Protein AF-0000000084428184 (afdb_homodimer)

Solvent-accessible surface area (backbone atoms only — not comparable to full-atom values): 12190 Å² total; per-residue (Å²): 120,88,78,63,57,51,42,75,45,32,43,35,36,36,34,76,42,77,45,88,61,100,52,95,70,56,62,68,63,53,51,53,41,50,56,52,49,71,65,66,75,53,54,71,48,78,54,101,76,33,38,36,40,37,41,34,40,65,58,52,53,44,52,56,29,26,44,52,36,57,43,40,75,71,65,46,44,33,39,38,34,40,33,41,35,34,39,50,73,87,55,90,75,53,77,63,53,60,54,50,56,52,33,51,77,68,63,62,113,119,91,77,60,57,52,40,74,45,31,44,36,37,36,34,76,43,76,46,88,60,97,53,94,71,57,63,68,62,52,50,52,40,51,57,51,49,71,63,65,75,53,53,70,49,79,52,100,78,32,38,36,40,40,39,35,39,66,59,50,54,46,52,54,29,25,43,52,35,58,43,39,76,71,65,45,45,33,39,40,32,43,34,42,35,36,40,52,72,88,55,91,76,53,77,64,53,58,55,49,55,52,32,51,75,68,64,64,112

Nearest PDB structures (foldseek):
  1lxj-assembly1_A  TM=9.748E-01  e=1.669E-12  Saccharomyces cerevisiae
  1lxn-assembly1_A  TM=9.350E-01  e=8.915E-09  Methanothermobacter thermautotrophicus
  1yqh-assembly1_A  TM=8.914E-01  e=6.954E-07  Bacillus cereus ATCC 14579
  1vk8-assembly1_D  TM=8.751E-01  e=1.968E-06  Thermotoga maritima
  1s99-assembly1_A  TM=8.426E-01  e=4.692E-02  Bacillus subtilis

pLDDT: mean 95.17, std 7.47, range [42.41, 98.81]

Secondary structure (DSSP, 8-state):
-TTPPPPS-EEEEEEEEEES-SSS--HHHHHHHHHHHHHH--EEEEETTEEEEEE-HHHHHHHHHHHHHHHHHTT--EEEEEEEEEEESS----HHHHHHHHHHHHT--/-TTPPPPS-EEEEEEEEEES-SSS--HHHHHHHHHHHHHH--EEEEETTEEEEEE-HHHHHHHHHHHHHHHHHTT--EEEEEEEEEEESS----HHHHHHHHHHHHT--

InterPro domains:
  IPR002767 Thiamine-binding protein [PF01910] (12-102)
  IPR002767 Thiamine-binding protein [TIGR00106] (10-105)
  IPR029756 MTH1187/YkoF-like [G3DSA:3.30.70.930] (6-107)
  IPR029756 MTH1187/YkoF-like [SSF89957] (8-107)
  IPR051614 UPF0045 domain-containing protein [PTHR33777] (6-108)

Structure (mmCIF, N/CA/C/O backbone):
data_AF-0000000084428184-model_v1
#
loop_
_entity.id
_entity.type
_entity.pdbx_description
1 polymer 'Thiamine-binding protein domain-containing protein'
#
loop_
_atom_site.group_PDB
_atom_site.id
_atom_site.type_symbol
_atom_site.label_atom_id
_atom_site.label_alt_id
_atom_site.label_comp_id
_atom_site.label_asym_id
_atom_site.label_entity_id
_atom_site.label_seq_id
_atom_site.pdbx_PDB_ins_code
_atom_site.Cartn_x
_atom_site.Cartn_y
_atom_site.Cartn_z
_atom_site.occupancy
_atom_site.B_iso_or_equiv
_atom_site.auth_seq_id
_atom_site.auth_comp_id
_atom_site.auth_asym_id
_atom_site.auth_atom_id
_atom_site.pdbx_PDB_model_num
ATOM 1 N N . MET A 1 1 ? 17.922 1.906 13.023 1 42.41 1 MET A N 1
ATOM 2 C CA . MET A 1 1 ? 16.75 2.127 12.188 1 42.41 1 MET A CA 1
ATOM 3 C C . MET A 1 1 ? 15.469 1.865 12.969 1 42.41 1 MET A C 1
ATOM 5 O O . MET A 1 1 ? 14.383 2.25 12.531 1 42.41 1 MET A O 1
ATOM 9 N N . SER A 1 2 ? 15.586 1.024 14.055 1 58.41 2 SER A N 1
ATOM 10 C CA . SER A 1 2 ? 14.641 0.268 14.875 1 58.41 2 SER A CA 1
ATOM 11 C C . SER A 1 2 ? 13.75 1.197 15.695 1 58.41 2 SER A C 1
ATOM 13 O O . SER A 1 2 ? 12.664 0.803 16.125 1 58.41 2 SER A O 1
ATOM 15 N N . SER A 1 3 ? 14.047 2.582 15.562 1 83.75 3 SER A N 1
ATOM 16 C CA . SER A 1 3 ? 13.32 3.283 16.609 1 83.75 3 SER A CA 1
ATOM 17 C C . SER A 1 3 ? 12.195 4.137 16.031 1 83.75 3 SER A C 1
ATOM 19 O O . SER A 1 3 ? 11.469 4.805 16.781 1 83.75 3 SER A O 1
ATOM 21 N N . ILE A 1 4 ? 12.047 4.117 14.719 1 94.31 4 ILE A N 1
ATOM 22 C CA . ILE A 1 4 ? 11 4.984 14.18 1 94.31 4 ILE A CA 1
ATOM 23 C C . ILE A 1 4 ? 9.688 4.215 14.094 1 94.31 4 ILE A C 1
ATOM 25 O O . ILE A 1 4 ? 9.602 3.201 13.391 1 94.31 4 ILE A O 1
ATOM 29 N N . PRO A 1 5 ? 8.703 4.719 14.781 1 97.5 5 PRO A N 1
ATOM 30 C CA . PRO A 1 5 ? 7.422 4.02 14.695 1 97.5 5 PRO A CA 1
ATOM 31 C C . PRO A 1 5 ? 6.703 4.273 13.367 1 97.5 5 PRO A C 1
ATOM 33 O O . PRO A 1 5 ? 7.105 5.148 12.602 1 97.5 5 PRO A O 1
ATOM 36 N N . THR A 1 6 ? 5.684 3.561 13.047 1 98.38 6 THR A N 1
ATOM 37 C CA . THR A 1 6 ? 4.762 3.844 11.953 1 98.38 6 THR A CA 1
ATOM 38 C C . THR A 1 6 ? 3.592 4.699 12.438 1 98.38 6 THR A C 1
ATOM 40 O O . THR A 1 6 ? 3.43 4.91 13.641 1 98.38 6 THR A O 1
ATOM 43 N N . PRO A 1 7 ? 2.836 5.227 11.539 1 98.19 7 PRO A N 1
ATOM 44 C CA . PRO A 1 7 ? 1.725 6.07 11.984 1 98.19 7 PRO A CA 1
ATOM 45 C C . PRO A 1 7 ? 0.733 5.316 12.867 1 98.19 7 PRO A C 1
ATOM 47 O O . PRO A 1 7 ? 0.42 4.156 12.602 1 98.19 7 PRO A O 1
ATOM 50 N N . ALA A 1 8 ? 0.266 5.988 13.875 1 97.44 8 ALA A N 1
ATOM 51 C CA . ALA A 1 8 ? -0.686 5.391 14.805 1 97.44 8 ALA A CA 1
ATOM 52 C C . ALA A 1 8 ? -2.043 5.18 14.141 1 97.44 8 ALA A C 1
ATOM 54 O O . ALA A 1 8 ? -2.844 4.363 14.602 1 97.44 8 ALA A O 1
ATOM 55 N N . HIS A 1 9 ? -2.309 5.98 13.172 1 98.19 9 HIS A N 1
ATOM 56 C CA . HIS A 1 9 ? -3.568 5.887 12.445 1 98.19 9 HIS A CA 1
ATOM 57 C C . HIS A 1 9 ? -3.371 6.191 10.961 1 98.19 9 HIS A C 1
ATOM 59 O O . HIS A 1 9 ? -2.627 7.105 10.609 1 98.19 9 HIS A O 1
ATOM 65 N N . CYS A 1 10 ? -4.047 5.48 10.117 1 98.56 10 CYS A N 1
ATOM 66 C CA . CYS A 1 10 ? -4.102 5.734 8.688 1 98.56 10 CYS A CA 1
ATOM 67 C C . CYS A 1 10 ? -5.41 5.234 8.086 1 98.56 10 CYS A C 1
ATOM 69 O O . CYS A 1 10 ? -6.141 4.477 8.727 1 98.56 10 CYS A O 1
ATOM 71 N N . VAL A 1 11 ? -5.715 5.723 6.941 1 98.62 11 VAL A N 1
ATOM 72 C CA . VAL A 1 11 ? -6.801 5.238 6.098 1 98.62 11 VAL A CA 1
ATOM 73 C C . VAL A 1 11 ? -6.238 4.707 4.781 1 98.62 11 VAL A C 1
ATOM 75 O O . VAL A 1 11 ? -5.512 5.414 4.082 1 98.62 11 VAL A O 1
ATOM 78 N N . ALA A 1 12 ? -6.566 3.473 4.48 1 98.81 12 ALA A N 1
ATOM 79 C CA . ALA A 1 12 ? -6.062 2.84 3.266 1 98.81 12 ALA A CA 1
ATOM 80 C C . ALA A 1 12 ? -7.203 2.254 2.439 1 98.81 12 ALA A C 1
ATOM 82 O O . ALA A 1 12 ? -8.109 1.622 2.982 1 98.81 12 ALA A O 1
ATOM 83 N N . ASP A 1 13 ? -7.195 2.51 1.178 1 98.81 13 ASP A N 1
ATOM 84 C CA . ASP A 1 13 ? -8.039 1.841 0.189 1 98.81 13 ASP A CA 1
ATOM 85 C C . ASP A 1 13 ? -7.219 0.865 -0.655 1 98.81 13 ASP A C 1
ATOM 87 O O . ASP A 1 13 ? -6.148 1.216 -1.158 1 98.81 13 ASP A O 1
ATOM 91 N N . PHE A 1 14 ? -7.738 -0.35 -0.749 1 98.81 14 PHE A N 1
ATOM 92 C CA . PHE A 1 14 ? -6.938 -1.293 -1.521 1 98.81 14 PHE A CA 1
ATOM 93 C C . PHE A 1 14 ? -7.809 -2.062 -2.506 1 98.81 14 PHE A C 1
ATOM 95 O O . PHE A 1 14 ? -8.977 -2.344 -2.225 1 98.81 14 PHE A O 1
ATOM 102 N N . CYS A 1 15 ? -7.219 -2.275 -3.652 1 98.62 15 CYS A N 1
ATOM 103 C CA . CYS A 1 15 ? -7.758 -3.125 -4.707 1 98.62 15 CYS A CA 1
ATOM 104 C C . CYS A 1 15 ? -6.848 -4.324 -4.961 1 98.62 15 CYS A C 1
ATOM 106 O O . CYS A 1 15 ? -5.73 -4.168 -5.457 1 98.62 15 CYS A O 1
ATOM 108 N N . LEU A 1 16 ? -7.336 -5.516 -4.543 1 98.19 16 LEU A N 1
ATOM 109 C CA . LEU A 1 16 ? -6.582 -6.758 -4.66 1 98.19 16 LEU A CA 1
ATOM 110 C C . LEU A 1 16 ? -7.043 -7.562 -5.867 1 98.19 16 LEU A C 1
ATOM 112 O O . LEU A 1 16 ? -8.242 -7.781 -6.051 1 98.19 16 LEU A O 1
ATOM 116 N N . VAL A 1 17 ? -6.078 -8.008 -6.668 1 97 17 VAL A N 1
ATOM 117 C CA . VAL A 1 17 ? -6.379 -8.734 -7.898 1 97 17 VAL A CA 1
ATOM 118 C C . VAL A 1 17 ? -5.562 -10.023 -7.953 1 97 17 VAL A C 1
ATOM 120 O O . VAL A 1 17 ? -4.332 -9.977 -8.047 1 97 17 VAL A O 1
ATOM 123 N N . PRO A 1 18 ? -6.301 -11.133 -7.891 1 97.19 18 PRO A N 1
ATOM 124 C CA . PRO A 1 18 ? -5.605 -12.391 -8.18 1 97.19 18 PRO A CA 1
ATOM 125 C C . PRO A 1 18 ? -5.262 -12.547 -9.656 1 97.19 18 PRO A C 1
ATOM 127 O O . PRO A 1 18 ? -6.059 -12.18 -10.523 1 97.19 18 PRO A O 1
ATOM 130 N N . ILE A 1 19 ? -4.141 -13 -9.914 1 95.06 19 ILE A N 1
ATOM 131 C CA . ILE A 1 19 ? -3.678 -13.148 -11.289 1 95.06 19 ILE A CA 1
ATOM 132 C C . ILE A 1 19 ? -3.539 -14.633 -11.633 1 95.06 19 ILE A C 1
ATOM 134 O O . ILE A 1 19 ? -3.016 -15.414 -10.836 1 95.06 19 ILE A O 1
ATOM 138 N N . GLY A 1 20 ? -3.949 -14.922 -12.828 1 90.75 20 GLY A N 1
ATOM 139 C CA . GLY A 1 20 ? -3.793 -16.281 -13.32 1 90.75 20 GLY A CA 1
ATOM 140 C C . GLY A 1 20 ? -4.891 -17.219 -12.844 1 90.75 20 GLY A C 1
ATOM 141 O O . GLY A 1 20 ? -4.645 -18.406 -12.617 1 90.75 20 GLY A O 1
ATOM 142 N N . THR A 1 21 ? -5.992 -16.594 -12.555 1 89.38 21 THR A N 1
ATOM 143 C CA . THR A 1 21 ? -7.137 -17.422 -12.195 1 89.38 21 THR A CA 1
ATOM 144 C C . THR A 1 21 ? -7.844 -17.938 -13.445 1 89.38 21 THR A C 1
ATOM 146 O O . THR A 1 21 ? -7.691 -17.375 -14.531 1 89.38 21 THR A O 1
ATOM 149 N N . SER A 1 22 ? -8.547 -19.031 -13.484 1 89.94 22 SER A N 1
ATOM 150 C CA . SER A 1 22 ? -9.18 -19.672 -14.633 1 8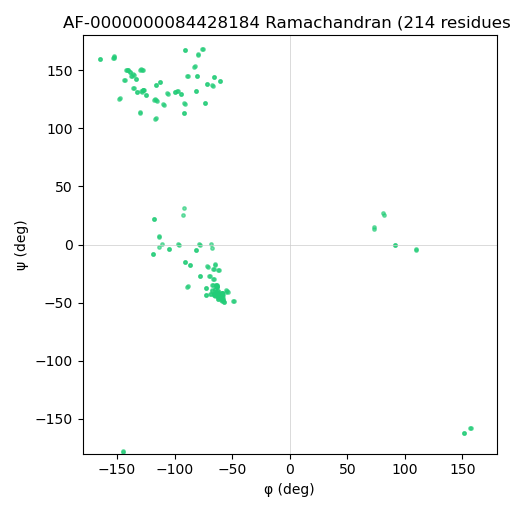9.94 22 SER A CA 1
ATOM 151 C C . SER A 1 22 ? -10.492 -18.984 -15 1 89.94 22 SER A C 1
ATOM 153 O O . SER A 1 22 ? -11.18 -19.406 -15.93 1 89.94 22 SER A O 1
ATOM 155 N N . SER A 1 23 ? -10.867 -18 -14.328 1 91 23 SER A N 1
ATOM 156 C CA . SER A 1 23 ? -12.102 -17.25 -14.555 1 91 23 SER A CA 1
ATOM 157 C C . SER A 1 23 ? -11.875 -15.742 -14.398 1 91 23 SER A C 1
ATOM 159 O O . SER A 1 23 ? -11.062 -15.32 -13.57 1 91 23 SER A O 1
ATOM 161 N N . PRO A 1 24 ? -12.695 -14.938 -15.211 1 91.25 24 PRO A N 1
ATOM 162 C CA . PRO A 1 24 ? -12.594 -13.484 -15.016 1 91.25 24 PRO A CA 1
ATOM 163 C C . PRO A 1 24 ? -13.211 -13.023 -13.695 1 91.25 24 PRO A C 1
ATOM 165 O O . PRO A 1 24 ? -12.938 -11.914 -13.242 1 91.25 24 PRO A O 1
ATOM 168 N N . SER A 1 25 ? -14 -13.805 -13.164 1 93.31 25 SER A N 1
ATOM 169 C CA . SER A 1 25 ? -14.648 -13.438 -11.906 1 93.31 25 SER A CA 1
ATOM 170 C C . SER A 1 25 ? -13.727 -13.688 -10.719 1 93.31 25 SER A C 1
ATOM 172 O O . SER A 1 25 ? -13.055 -14.719 -10.656 1 93.31 25 SER A O 1
ATOM 174 N N . VAL A 1 26 ? -13.664 -12.602 -9.836 1 93.75 26 VAL A N 1
ATOM 175 C CA . VAL A 1 26 ? -12.867 -12.742 -8.617 1 93.75 26 VAL A CA 1
ATOM 176 C C . VAL A 1 26 ? -13.773 -12.609 -7.395 1 93.75 26 VAL A C 1
ATOM 178 O O . VAL A 1 26 ? -13.305 -12.266 -6.305 1 93.75 26 VAL A O 1
ATOM 181 N N . ALA A 1 27 ? -14.984 -12.82 -7.543 1 94.44 27 ALA A N 1
ATOM 182 C CA . ALA A 1 27 ? -15.977 -12.57 -6.492 1 94.44 27 ALA A CA 1
ATOM 183 C C . ALA A 1 27 ? -15.734 -13.484 -5.293 1 94.44 27 ALA A C 1
ATOM 185 O O . ALA A 1 27 ? -15.859 -13.055 -4.145 1 94.44 27 ALA A O 1
ATOM 186 N N . ASN A 1 28 ? -15.422 -14.672 -5.527 1 95.62 28 ASN A N 1
ATOM 187 C CA . ASN A 1 28 ? -15.164 -15.609 -4.438 1 95.62 28 ASN A CA 1
ATOM 188 C C . ASN A 1 28 ? -13.938 -15.203 -3.623 1 95.62 28 ASN A C 1
ATOM 190 O O . ASN A 1 28 ? -13.953 -15.281 -2.393 1 95.62 28 ASN A O 1
ATOM 194 N N . GLU A 1 29 ? -12.898 -14.836 -4.293 1 96.12 29 GLU A N 1
ATOM 195 C CA . GLU A 1 29 ? -11.688 -14.367 -3.621 1 96.12 29 GLU A CA 1
ATOM 196 C C . GLU A 1 29 ? -11.969 -13.117 -2.791 1 96.12 29 GLU A C 1
ATOM 198 O O . GLU A 1 29 ? -11.523 -13.016 -1.646 1 96.12 29 GLU A O 1
ATOM 203 N N . VAL A 1 30 ? -12.703 -12.195 -3.385 1 96.44 30 VAL A N 1
ATOM 204 C CA . VAL A 1 30 ? -13.062 -10.969 -2.678 1 96.44 30 VAL A CA 1
ATOM 205 C C . VAL A 1 30 ? -13.906 -11.312 -1.451 1 96.44 30 VAL A C 1
ATOM 207 O O . VAL A 1 30 ? -13.719 -10.727 -0.38 1 96.44 30 VAL A O 1
ATOM 210 N N . ALA A 1 31 ? -14.789 -12.242 -1.553 1 97 31 ALA A N 1
ATOM 211 C CA . ALA A 1 31 ? -15.617 -12.672 -0.426 1 97 31 ALA A CA 1
ATOM 212 C C . ALA A 1 31 ? -14.75 -13.242 0.698 1 97 31 ALA A C 1
ATOM 214 O O . ALA A 1 31 ? -14.992 -12.969 1.875 1 97 31 ALA A O 1
ATOM 215 N N . ASP A 1 32 ? -13.828 -14 0.37 1 95.94 32 ASP A N 1
ATOM 216 C CA . ASP A 1 32 ? -12.906 -14.555 1.354 1 95.94 32 ASP A CA 1
ATOM 217 C C . ASP A 1 32 ? -12.18 -13.438 2.113 1 95.94 32 ASP A C 1
ATOM 219 O O . ASP A 1 32 ? -12.047 -13.5 3.338 1 95.94 32 ASP A O 1
ATOM 223 N N . ILE A 1 33 ? -11.789 -12.477 1.412 1 96.75 33 ILE A N 1
ATOM 224 C CA . ILE A 1 33 ? -11.07 -11.359 2.008 1 96.75 33 ILE A CA 1
ATOM 225 C C . ILE A 1 33 ? -12 -10.578 2.932 1 96.75 33 ILE A C 1
ATOM 227 O O . ILE A 1 33 ? -11.594 -10.141 4.008 1 96.75 33 ILE A O 1
ATOM 231 N N . GLN A 1 34 ? -13.227 -10.422 2.498 1 97.19 34 GLN A N 1
ATOM 232 C CA . GLN A 1 34 ? -14.195 -9.719 3.332 1 97.19 34 GLN A CA 1
ATOM 233 C C . GLN A 1 34 ? -14.438 -10.461 4.641 1 97.19 34 GLN A C 1
ATOM 235 O O . GLN A 1 34 ? -14.586 -9.844 5.695 1 97.19 34 GLN A O 1
ATOM 240 N N . ARG A 1 35 ? -14.438 -11.734 4.586 1 96.31 35 ARG A N 1
ATOM 241 C CA . ARG A 1 35 ? -14.578 -12.523 5.805 1 96.31 35 ARG A CA 1
ATOM 242 C C . ARG A 1 35 ? -13.406 -12.297 6.75 1 96.31 35 ARG A C 1
ATOM 244 O O . ARG A 1 35 ? -13.586 -12.18 7.961 1 96.31 35 ARG A O 1
ATOM 251 N N . LEU A 1 36 ? -12.258 -12.273 6.195 1 95.94 36 LEU A N 1
ATOM 252 C CA . LEU A 1 36 ? -11.07 -11.977 6.984 1 95.94 36 LEU A CA 1
ATOM 253 C C . LEU A 1 36 ? -11.18 -10.609 7.652 1 95.94 36 LEU A C 1
ATOM 255 O O . LEU A 1 36 ? -10.969 -10.484 8.859 1 95.94 36 LEU A O 1
ATOM 259 N N . ILE A 1 37 ? -11.547 -9.617 6.891 1 96.44 37 ILE A N 1
ATOM 260 C CA . ILE A 1 37 ? -11.594 -8.242 7.367 1 96.44 37 ILE A CA 1
ATOM 261 C C . ILE A 1 37 ? -12.625 -8.109 8.477 1 96.44 37 ILE A C 1
ATOM 263 O O . ILE A 1 37 ? -12.422 -7.379 9.445 1 96.44 37 ILE A O 1
ATOM 267 N N . GLU A 1 38 ? -13.648 -8.805 8.359 1 95.31 38 GLU A N 1
ATOM 268 C CA . GLU A 1 38 ? -14.727 -8.773 9.336 1 95.31 38 GLU A CA 1
ATOM 269 C C . GLU A 1 38 ? -14.242 -9.234 10.711 1 95.31 38 GLU A C 1
ATOM 271 O O . GLU A 1 38 ? -14.789 -8.836 11.734 1 95.31 38 GLU A O 1
ATOM 276 N N . THR A 1 39 ? -13.195 -9.953 10.727 1 94.12 39 THR A N 1
ATOM 277 C CA . THR A 1 39 ? -12.773 -10.562 11.977 1 94.12 39 THR A CA 1
ATOM 278 C C . THR A 1 39 ? -11.57 -9.836 12.555 1 94.12 39 THR A C 1
ATOM 280 O O . THR A 1 39 ? -11.133 -10.125 13.672 1 94.12 39 THR A O 1
ATOM 283 N N . CYS A 1 40 ? -11.039 -8.852 11.844 1 92.62 40 CYS A N 1
ATOM 284 C CA . CYS A 1 40 ? -9.758 -8.281 12.258 1 92.62 40 CYS A CA 1
ATOM 285 C C . CYS A 1 40 ? -9.969 -7.102 13.195 1 92.62 40 CYS A C 1
ATOM 287 O O . CYS A 1 40 ? -9.016 -6.625 13.82 1 92.62 40 CYS A O 1
ATOM 289 N N . GLY A 1 41 ? -11.141 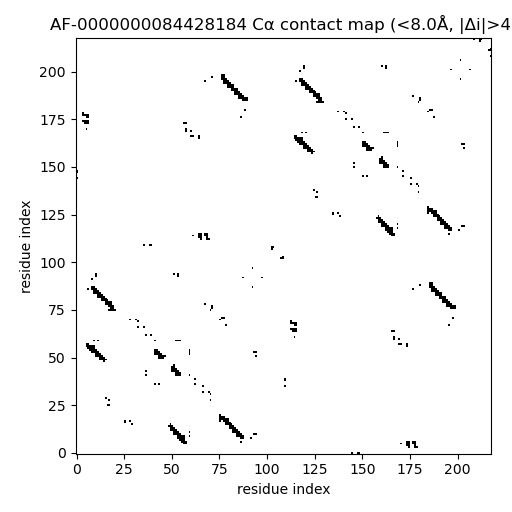-6.578 13.258 1 94.62 41 GLY A N 1
ATOM 290 C CA . GLY A 1 41 ? -11.438 -5.512 14.203 1 94.62 41 GLY A CA 1
ATOM 291 C C . GLY A 1 41 ? -11.211 -4.125 13.625 1 94.62 41 GLY A C 1
ATOM 292 O O . GLY A 1 41 ? -11.43 -3.123 14.312 1 94.62 41 GLY A O 1
ATOM 293 N N . LEU A 1 42 ? -10.812 -4.059 12.469 1 96.56 42 LEU A N 1
ATOM 294 C CA . LEU A 1 42 ? -10.633 -2.766 11.812 1 96.56 42 LEU A CA 1
ATOM 295 C C . LEU A 1 42 ? -11.969 -2.227 11.305 1 96.56 42 LEU A C 1
ATOM 297 O O . LEU A 1 42 ? -12.852 -2.998 10.922 1 96.56 42 LEU A O 1
ATOM 301 N N . LYS A 1 43 ? -12.094 -0.927 11.375 1 97.31 43 LYS A N 1
ATOM 302 C CA . LYS A 1 43 ? -13.172 -0.293 10.617 1 97.31 43 LYS A CA 1
ATOM 303 C C . LYS A 1 43 ? -12.938 -0.424 9.117 1 97.31 43 LYS A C 1
ATOM 305 O O . LYS A 1 43 ? -11.82 -0.25 8.633 1 97.31 43 LYS A O 1
ATOM 310 N N . TYR A 1 44 ? -14.016 -0.755 8.352 1 98.06 44 TYR A N 1
ATOM 311 C CA . TYR A 1 44 ? -13.844 -0.966 6.918 1 98.06 44 TYR A CA 1
ATOM 312 C C . TYR A 1 44 ? -15.125 -0.667 6.16 1 98.06 44 TYR A C 1
ATOM 314 O O . TYR A 1 44 ? -16.203 -0.548 6.766 1 98.06 44 TYR A O 1
ATOM 322 N N . SER A 1 45 ? -14.969 -0.428 4.836 1 98.06 45 SER A N 1
ATOM 323 C CA . SER A 1 45 ? -16.078 -0.269 3.9 1 98.06 45 SER A CA 1
ATOM 324 C C . SER A 1 45 ? -15.719 -0.797 2.516 1 98.06 45 SER A C 1
ATOM 326 O O . SER A 1 45 ? -14.703 -0.4 1.94 1 98.06 45 SER A O 1
ATOM 328 N N . MET A 1 46 ? -16.609 -1.708 2.062 1 97.31 46 MET A N 1
ATOM 329 C CA . MET A 1 46 ? -16.406 -2.232 0.715 1 97.31 46 MET A CA 1
ATOM 330 C C . MET A 1 46 ? -17.125 -1.361 -0.317 1 97.31 46 MET A C 1
ATOM 332 O O . MET A 1 46 ? -18.172 -0.798 -0.039 1 97.31 46 MET A O 1
ATOM 336 N N . HIS A 1 47 ? -16.531 -1.239 -1.463 1 96.88 47 HIS A N 1
ATOM 337 C CA . HIS A 1 47 ? -17.156 -0.583 -2.609 1 96.88 47 HIS A CA 1
ATOM 338 C C . HIS A 1 47 ? -16.75 -1.264 -3.914 1 96.88 47 HIS A C 1
ATOM 340 O O . HIS A 1 47 ? -16.031 -2.27 -3.902 1 96.88 47 HIS A O 1
ATOM 346 N N . SER A 1 48 ? -17.219 -0.722 -5.051 1 95.06 48 SER A N 1
ATOM 347 C CA . SER A 1 48 ? -17.125 -1.427 -6.324 1 95.06 48 SER A CA 1
ATOM 348 C C . SER A 1 48 ? -15.68 -1.578 -6.766 1 95.06 48 SER A C 1
ATOM 350 O O . SER A 1 48 ? -15.344 -2.484 -7.531 1 95.06 48 SER A O 1
ATOM 352 N N . ALA A 1 49 ? -14.773 -0.686 -6.195 1 95.88 49 ALA A N 1
ATOM 353 C CA . ALA A 1 49 ? -13.406 -0.663 -6.695 1 95.88 49 ALA A CA 1
ATOM 354 C C . ALA A 1 49 ? -12.422 -1.149 -5.633 1 95.88 49 ALA A C 1
ATOM 356 O O . ALA A 1 49 ? -11.211 -1.046 -5.809 1 95.88 49 ALA A O 1
ATOM 357 N N . GLY A 1 50 ? -12.922 -1.658 -4.473 1 97.75 50 GLY A N 1
ATOM 358 C CA . GLY A 1 50 ? -12.031 -2.127 -3.42 1 97.75 50 GLY A CA 1
ATOM 359 C C . GLY A 1 50 ? -12.641 -2.008 -2.033 1 97.75 50 GLY A C 1
ATOM 360 O O . GLY A 1 50 ? -13.867 -2.039 -1.881 1 97.75 50 GLY A O 1
ATOM 361 N N . THR A 1 51 ? -11.836 -2.059 -1.117 1 98.44 51 THR A N 1
ATOM 362 C CA . THR A 1 51 ? -12.195 -1.948 0.291 1 98.44 51 THR A CA 1
ATOM 363 C C . THR A 1 51 ? -11.352 -0.888 0.989 1 98.44 51 THR A C 1
ATOM 365 O O . THR A 1 51 ? -10.133 -0.834 0.799 1 98.44 51 THR A O 1
ATOM 368 N N . THR A 1 52 ? -12.008 -0.055 1.696 1 98.56 52 THR A N 1
ATOM 369 C CA . THR A 1 52 ? -11.328 0.919 2.543 1 98.56 52 THR A CA 1
ATOM 370 C C . THR A 1 52 ? -11.25 0.424 3.984 1 98.56 52 THR A C 1
ATOM 372 O O . THR A 1 52 ? -12.227 -0.115 4.512 1 98.56 52 THR A O 1
ATOM 375 N N . VAL A 1 53 ? -10.047 0.512 4.582 1 98.38 53 VAL A N 1
ATOM 376 C CA . VAL A 1 53 ? -9.828 0.123 5.969 1 98.38 53 VAL A CA 1
ATOM 377 C C . VAL A 1 53 ? -9.102 1.245 6.711 1 98.38 53 VAL A C 1
ATOM 379 O O . VAL A 1 53 ? -8.359 2.018 6.109 1 98.38 53 VAL A O 1
ATOM 382 N N . GLU A 1 54 ? -9.352 1.35 8 1 98.56 54 GLU A N 1
ATOM 383 C CA . GLU A 1 54 ? -8.617 2.34 8.789 1 98.56 54 GLU A CA 1
ATOM 384 C C . GLU A 1 54 ? -8.266 1.793 10.172 1 98.56 54 GLU A C 1
ATOM 386 O O . GLU A 1 54 ? -8.977 0.934 10.703 1 98.56 54 GLU A O 1
ATOM 391 N N . GLY A 1 55 ? -7.203 2.219 10.734 1 97.88 55 GLY A N 1
ATOM 392 C CA . GLY A 1 55 ? -6.594 1.798 11.984 1 97.88 55 GLY A CA 1
ATOM 393 C C . GLY A 1 55 ? -5.113 2.121 12.07 1 97.88 55 GLY A C 1
ATOM 394 O O . GLY A 1 55 ? -4.629 3.027 11.383 1 97.88 55 GLY A O 1
ATOM 395 N N . SER A 1 56 ? -4.414 1.387 12.945 1 98.06 56 SER A N 1
ATOM 396 C CA . SER A 1 56 ? -2.971 1.592 12.977 1 98.06 56 SER A CA 1
ATOM 397 C C . SER A 1 56 ? -2.324 1.143 11.664 1 98.06 56 SER A C 1
ATOM 399 O O . SER A 1 56 ? -2.789 0.193 11.031 1 98.06 56 SER A O 1
ATOM 401 N N . TRP A 1 57 ? -1.329 1.844 11.258 1 98.56 57 TRP A N 1
ATOM 402 C CA . TRP A 1 57 ? -0.612 1.507 10.031 1 98.56 57 TRP A CA 1
ATOM 403 C C . TRP A 1 57 ? -0.242 0.027 10.008 1 98.56 57 TRP A C 1
ATOM 405 O O . TRP A 1 57 ? -0.486 -0.663 9.016 1 98.56 57 TRP A O 1
ATOM 415 N N . ASP A 1 58 ? 0.328 -0.43 11.086 1 98.12 58 ASP A N 1
ATOM 416 C CA . ASP A 1 58 ? 0.808 -1.807 11.141 1 98.12 58 ASP A CA 1
ATOM 417 C C . ASP A 1 58 ? -0.342 -2.797 10.977 1 98.12 58 ASP A C 1
ATOM 419 O O . ASP A 1 58 ? -0.239 -3.75 10.195 1 98.12 58 ASP A O 1
ATOM 423 N N . GLN A 1 59 ? -1.409 -2.598 11.68 1 97.81 59 GLN A N 1
ATOM 424 C CA . GLN A 1 59 ? -2.537 -3.52 11.586 1 97.81 59 GLN A CA 1
ATOM 425 C C . GLN A 1 59 ? -3.162 -3.488 10.195 1 97.81 59 GLN A C 1
ATOM 427 O O . GLN A 1 59 ? -3.52 -4.535 9.648 1 97.81 59 GLN A O 1
ATOM 432 N N . VAL A 1 60 ? -3.334 -2.311 9.656 1 98.56 60 VAL A N 1
ATOM 433 C CA . VAL A 1 60 ? -3.93 -2.133 8.336 1 98.56 60 VAL A CA 1
ATOM 434 C C . VAL A 1 60 ? -3.121 -2.91 7.297 1 98.56 60 VAL A C 1
ATOM 436 O O . VAL A 1 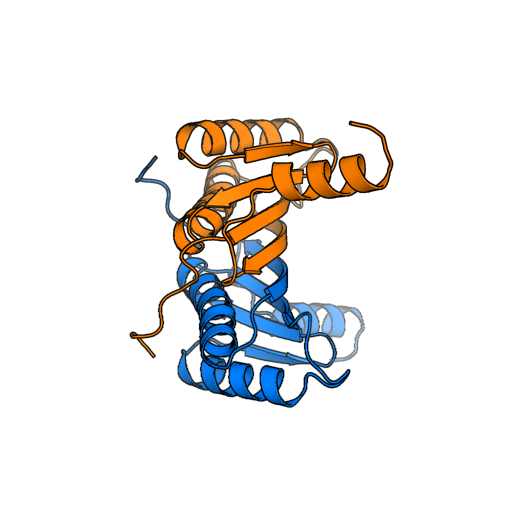60 ? -3.68 -3.701 6.531 1 98.56 60 VAL A O 1
ATOM 439 N N . HIS A 1 61 ? -1.857 -2.752 7.281 1 98.69 61 HIS A N 1
ATOM 440 C CA . HIS A 1 61 ? -1.043 -3.389 6.25 1 98.69 61 HIS A CA 1
ATOM 441 C C . HIS A 1 61 ? -0.835 -4.871 6.551 1 98.69 61 HIS A C 1
ATOM 443 O O . HIS A 1 61 ? -0.66 -5.676 5.633 1 98.69 61 HIS A O 1
ATOM 449 N N . GLN A 1 62 ? -0.88 -5.195 7.82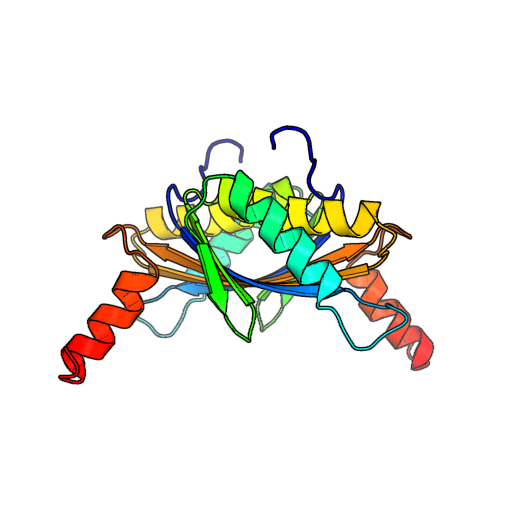8 1 98.19 62 GLN A N 1
ATOM 450 C CA . GLN A 1 62 ? -0.86 -6.613 8.164 1 98.19 62 GLN A CA 1
ATOM 451 C C . GLN A 1 62 ? -2.074 -7.336 7.59 1 98.19 62 GLN A C 1
ATOM 453 O O . GLN A 1 62 ? -1.944 -8.414 7.012 1 98.19 62 GLN A O 1
ATOM 458 N N . VAL A 1 63 ? -3.219 -6.742 7.734 1 98.25 63 VAL A N 1
ATOM 459 C CA . VAL A 1 63 ? -4.449 -7.371 7.266 1 98.25 63 VAL A CA 1
ATOM 460 C C . VAL A 1 63 ? -4.418 -7.496 5.746 1 98.25 63 VAL A C 1
ATOM 462 O O . VAL A 1 63 ? -4.855 -8.508 5.191 1 98.25 63 VAL A O 1
ATOM 465 N N . ILE A 1 64 ? -3.912 -6.551 5.047 1 98.62 64 ILE A N 1
ATOM 466 C CA . ILE A 1 64 ? -3.801 -6.633 3.592 1 98.62 64 ILE A CA 1
ATOM 467 C C . ILE A 1 64 ? -2.832 -7.75 3.209 1 98.62 64 ILE A C 1
ATOM 469 O O . ILE A 1 64 ? -3.092 -8.508 2.275 1 98.62 64 ILE A O 1
ATOM 473 N N . GLY A 1 65 ? -1.722 -7.824 3.928 1 98.69 65 GLY A N 1
ATOM 474 C CA . GLY A 1 65 ? -0.805 -8.93 3.715 1 98.69 65 GLY A CA 1
ATOM 475 C C . GLY A 1 65 ? -1.436 -10.289 3.979 1 98.69 65 GLY A C 1
ATOM 476 O O . GLY A 1 65 ? -1.207 -11.234 3.229 1 98.69 65 GLY A O 1
ATOM 477 N N . GLN A 1 66 ? -2.188 -10.336 5.047 1 98.31 66 GLN A N 1
ATOM 478 C CA . GLN A 1 66 ? -2.893 -11.578 5.371 1 98.31 66 GLN A CA 1
ATOM 479 C C . GLN A 1 66 ? -3.898 -11.938 4.281 1 98.31 66 GLN A C 1
ATOM 481 O O . GLN A 1 66 ? -4.121 -13.117 4.004 1 98.31 66 GLN A O 1
ATOM 486 N N . ALA A 1 67 ? -4.523 -10.953 3.688 1 98.31 67 ALA A N 1
ATOM 487 C CA . ALA A 1 67 ? -5.418 -11.195 2.557 1 98.31 67 ALA A CA 1
ATOM 488 C C . ALA A 1 67 ? -4.684 -11.898 1.417 1 98.31 67 ALA A C 1
ATOM 490 O O . ALA A 1 67 ? -5.223 -12.82 0.803 1 98.31 67 ALA A O 1
ATOM 491 N N . HIS A 1 68 ? -3.484 -11.445 1.145 1 98.69 68 HIS A N 1
ATOM 492 C CA . HIS A 1 68 ? -2.674 -12.156 0.164 1 98.69 68 HIS A CA 1
ATOM 493 C C . HIS A 1 68 ? -2.467 -13.609 0.574 1 98.69 68 HIS A C 1
ATOM 495 O O . HIS A 1 68 ? -2.693 -14.523 -0.225 1 98.69 68 HIS A O 1
ATOM 501 N N . THR A 1 69 ? -2.088 -13.805 1.824 1 98.31 69 THR A N 1
ATOM 502 C CA . THR A 1 69 ? -1.711 -15.125 2.307 1 98.31 69 THR A CA 1
ATOM 503 C C . THR A 1 69 ? -2.893 -16.094 2.223 1 98.31 69 THR A C 1
ATOM 505 O O . THR A 1 69 ? -2.736 -17.234 1.804 1 98.31 69 THR A O 1
ATOM 508 N N . ILE A 1 70 ? -4.07 -15.648 2.574 1 97.25 70 ILE A N 1
ATOM 509 C CA . ILE A 1 70 ? -5.207 -16.562 2.586 1 97.25 70 ILE A CA 1
ATOM 510 C C . ILE A 1 70 ? -5.539 -16.984 1.159 1 97.25 70 ILE A C 1
ATOM 512 O O . ILE A 1 70 ? -5.945 -18.125 0.926 1 97.25 70 ILE A O 1
ATOM 516 N N . LEU A 1 71 ? -5.371 -16.109 0.171 1 97.62 71 LEU A N 1
ATOM 517 C CA . LEU A 1 71 ? -5.609 -16.484 -1.22 1 97.62 71 LEU A CA 1
ATOM 518 C C . LEU A 1 71 ? -4.508 -17.406 -1.731 1 97.62 71 LEU A C 1
ATOM 520 O O . LEU A 1 71 ? -4.781 -18.328 -2.494 1 97.62 71 LEU A O 1
ATOM 524 N N . HIS A 1 72 ? -3.285 -17.141 -1.312 1 97.81 72 HIS A N 1
ATOM 525 C CA . HIS A 1 72 ? -2.207 -18.062 -1.644 1 97.81 72 HIS A CA 1
ATOM 526 C C . HIS A 1 72 ? -2.496 -19.469 -1.105 1 97.81 72 HIS A C 1
ATOM 528 O O . HIS A 1 72 ? -2.252 -20.453 -1.789 1 97.81 72 HIS A O 1
ATOM 534 N N . GLN A 1 73 ? -3.002 -19.562 0.081 1 96.88 73 GLN A N 1
ATOM 535 C CA . GLN A 1 73 ? -3.316 -20.828 0.718 1 96.88 73 GLN A CA 1
ATOM 536 C C . GLN A 1 73 ? -4.422 -21.562 -0.036 1 96.88 73 GLN A C 1
ATOM 538 O O . GLN A 1 73 ? -4.562 -22.781 0.084 1 96.88 73 GLN A O 1
ATOM 543 N N . LYS A 1 74 ? -5.137 -20.859 -0.853 1 95.81 74 LYS A N 1
ATOM 544 C CA . LYS A 1 74 ? -6.199 -21.438 -1.666 1 95.81 74 LYS A CA 1
ATOM 545 C C . LYS A 1 74 ? -5.699 -21.766 -3.072 1 95.81 74 LYS A C 1
ATOM 547 O O . LYS A 1 74 ? -6.492 -22.094 -3.957 1 95.81 74 LYS A O 1
ATOM 552 N N . GLY A 1 75 ? -4.477 -21.484 -3.299 1 95.62 75 GLY A N 1
ATOM 553 C CA . GLY A 1 75 ? -3.873 -21.953 -4.535 1 95.62 75 GLY A CA 1
ATOM 554 C C . GLY A 1 75 ? -3.596 -20.844 -5.523 1 95.62 75 GLY A C 1
ATOM 555 O O . GLY A 1 75 ? -3.055 -21.078 -6.605 1 95.62 75 GLY A O 1
ATOM 556 N N . ILE A 1 76 ? -3.975 -19.672 -5.207 1 96.56 76 ILE A N 1
ATOM 557 C CA . ILE A 1 76 ? -3.67 -18.547 -6.094 1 96.56 76 ILE A CA 1
ATOM 558 C C . ILE A 1 76 ? -2.188 -18.203 -5.992 1 96.56 76 ILE A C 1
ATOM 560 O O . ILE A 1 76 ? -1.711 -17.797 -4.93 1 96.56 76 ILE A O 1
ATOM 564 N N . VAL A 1 77 ? -1.519 -18.25 -7.023 1 96.69 77 VAL A N 1
ATOM 565 C CA . VAL A 1 77 ? -0.06 -18.234 -6.992 1 96.69 77 VAL A CA 1
ATOM 566 C C . VAL A 1 77 ? 0.431 -16.781 -7.039 1 96.69 77 VAL A C 1
ATOM 568 O O . VAL A 1 77 ? 1.474 -16.453 -6.465 1 96.69 77 VAL A O 1
ATOM 571 N N . ARG A 1 78 ? -0.242 -15.93 -7.77 1 97.69 78 ARG A N 1
ATOM 572 C CA . ARG A 1 78 ? 0.185 -14.547 -7.949 1 97.69 78 ARG A CA 1
ATOM 573 C C . ARG A 1 78 ? -0.942 -13.578 -7.613 1 97.69 78 ARG A C 1
ATOM 575 O O . ARG A 1 78 ? -2.084 -13.781 -8.031 1 97.69 78 ARG A O 1
ATOM 582 N N . ILE A 1 79 ? -0.552 -12.539 -6.793 1 98.38 79 ILE A N 1
ATOM 583 C CA . ILE A 1 79 ? -1.529 -11.539 -6.375 1 98.38 79 ILE A CA 1
ATOM 584 C C . ILE A 1 79 ? -0.925 -10.141 -6.504 1 98.38 79 ILE A C 1
ATOM 586 O O . ILE A 1 79 ? 0.235 -9.922 -6.148 1 98.38 79 ILE A O 1
ATOM 590 N N . HIS A 1 80 ? -1.676 -9.258 -7.055 1 98.44 80 HIS A N 1
ATOM 591 C CA . HIS A 1 80 ? -1.335 -7.844 -7.121 1 98.44 80 HIS A CA 1
ATOM 592 C C . HIS A 1 80 ? -2.336 -7 -6.34 1 98.44 80 HIS A C 1
ATOM 594 O O . HIS A 1 80 ? -3.545 -7.238 -6.41 1 98.44 80 HIS A O 1
ATOM 600 N N . THR A 1 81 ? -1.845 -6.023 -5.594 1 98.81 81 THR A N 1
ATOM 601 C CA . THR A 1 81 ? -2.709 -5.102 -4.863 1 98.81 81 THR A CA 1
ATOM 602 C C . THR A 1 81 ? -2.271 -3.658 -5.09 1 98.81 81 THR A C 1
ATOM 604 O O . THR A 1 81 ? -1.08 -3.348 -5.031 1 98.81 81 THR A O 1
ATOM 607 N N . ASP A 1 82 ? -3.236 -2.814 -5.418 1 98.75 82 ASP A N 1
ATOM 608 C CA . ASP A 1 82 ? -3.068 -1.366 -5.352 1 98.75 82 ASP A CA 1
ATOM 609 C C . ASP A 1 82 ? -3.568 -0.819 -4.016 1 98.75 82 ASP A C 1
ATOM 611 O O . ASP A 1 82 ? -4.684 -1.128 -3.59 1 98.75 82 ASP A O 1
ATOM 615 N N . ILE A 1 83 ? -2.707 -0.03 -3.387 1 98.81 83 ILE A N 1
ATOM 616 C CA . ILE A 1 83 ? -3.074 0.563 -2.105 1 98.81 83 ILE A CA 1
ATOM 617 C C . ILE A 1 83 ? -2.922 2.082 -2.178 1 98.81 83 ILE A C 1
ATOM 619 O O . ILE A 1 83 ? -1.893 2.588 -2.629 1 98.81 83 ILE A O 1
ATOM 623 N N . ARG A 1 84 ? -3.949 2.768 -1.802 1 98.69 84 ARG A N 1
ATOM 624 C CA . ARG A 1 84 ? -3.887 4.195 -1.503 1 98.69 84 ARG A CA 1
ATOM 625 C C . ARG A 1 84 ? -4.047 4.449 -0.008 1 98.69 84 ARG A C 1
ATOM 627 O O . ARG A 1 84 ? -5.066 4.086 0.582 1 98.69 84 ARG A O 1
ATOM 634 N N . VAL A 1 85 ? -2.99 5.074 0.512 1 98.75 85 VAL A N 1
ATOM 635 C CA . VAL A 1 85 ? -3.021 5.223 1.963 1 98.75 85 VAL A CA 1
ATOM 636 C C . VAL A 1 85 ? -2.605 6.641 2.348 1 98.75 85 VAL A C 1
ATOM 638 O O . VAL A 1 85 ? -1.753 7.246 1.69 1 98.75 85 VAL A O 1
ATOM 641 N N . GLY A 1 86 ? -3.238 7.117 3.445 1 98.5 86 GLY A N 1
ATOM 642 C CA . GLY A 1 86 ? -2.945 8.445 3.953 1 98.5 86 GLY A CA 1
ATOM 643 C C . GLY A 1 86 ? -2.826 8.5 5.465 1 98.5 86 GLY A C 1
ATOM 644 O O . GLY A 1 86 ? -3.518 7.762 6.172 1 98.5 86 GLY A O 1
ATOM 645 N N . SER A 1 87 ? -1.938 9.336 5.914 1 98.5 87 SER A N 1
ATOM 646 C CA . SER A 1 87 ? -1.815 9.648 7.332 1 98.5 87 SER A CA 1
ATOM 647 C C . SER A 1 87 ? -1.846 11.148 7.574 1 98.5 87 SER A C 1
ATOM 649 O O . SER A 1 87 ? -1.475 11.938 6.695 1 98.5 87 SER A O 1
ATOM 651 N N . ARG A 1 88 ? -2.357 11.453 8.742 1 97.69 88 ARG A N 1
ATOM 652 C CA . ARG A 1 88 ? -2.418 12.844 9.195 1 97.69 88 ARG A CA 1
ATOM 653 C C . ARG A 1 88 ? -2.088 12.945 10.68 1 97.69 88 ARG A C 1
ATOM 655 O O . ARG A 1 88 ? -2.365 12.023 11.453 1 97.69 88 ARG A O 1
ATOM 662 N N . THR A 1 89 ? -1.531 14.094 11 1 96.94 89 THR A N 1
ATOM 663 C CA . THR A 1 89 ? -1.165 14.234 12.406 1 96.94 89 THR A CA 1
ATOM 664 C C . THR A 1 89 ? -1.923 15.391 13.047 1 96.94 89 THR A C 1
ATOM 666 O O . THR A 1 89 ? -1.87 15.57 14.266 1 96.94 89 THR A O 1
ATOM 669 N N . ASP A 1 90 ? -2.646 16.188 12.297 1 96.38 90 ASP A N 1
ATOM 670 C CA . ASP A 1 90 ? -3.357 17.328 12.859 1 96.38 90 ASP A CA 1
ATOM 671 C C . ASP A 1 90 ? -4.738 16.922 13.367 1 96.38 90 ASP A C 1
ATOM 673 O O . ASP A 1 90 ? -5.355 17.641 14.148 1 96.38 90 ASP A O 1
ATOM 677 N N . LYS A 1 91 ? -5.234 15.742 12.922 1 93.88 91 LYS A N 1
ATOM 678 C CA . LYS A 1 91 ? -6.496 15.172 13.383 1 93.88 91 LYS A CA 1
ATOM 679 C C . LYS A 1 91 ? -6.602 13.695 12.992 1 93.88 91 LYS A C 1
ATOM 681 O O . LYS A 1 91 ? -5.852 13.219 12.141 1 93.88 91 LYS A O 1
ATOM 686 N N . VAL A 1 92 ? -7.48 13.078 13.75 1 92.56 92 VAL A N 1
ATOM 687 C CA . VAL A 1 92 ? -7.91 11.75 13.312 1 92.56 92 VAL A CA 1
ATOM 688 C C . VAL A 1 92 ? -9.156 11.875 12.445 1 92.56 92 VAL A C 1
ATOM 690 O O . VAL A 1 92 ? -10.195 12.359 12.898 1 92.56 92 VAL A O 1
ATOM 693 N N . GLN A 1 93 ? -9.008 11.555 11.203 1 92.94 93 GLN A N 1
ATOM 694 C CA . GLN A 1 93 ? -10.102 11.648 10.242 1 92.94 93 GLN A CA 1
ATOM 695 C C . GLN A 1 93 ? -10.484 10.273 9.703 1 92.94 93 GLN A C 1
ATOM 697 O O . GLN A 1 93 ? -9.641 9.578 9.133 1 92.94 93 GLN A O 1
ATOM 702 N N . SER A 1 94 ? -11.742 9.953 9.867 1 96.06 94 SER A N 1
ATOM 703 C CA . SER A 1 94 ? -12.242 8.695 9.32 1 96.06 94 SER A CA 1
ATOM 704 C C . SER A 1 94 ? -12.523 8.82 7.824 1 96.06 94 SER A C 1
ATOM 706 O O . SER A 1 94 ? -12.586 9.922 7.285 1 96.06 94 SER A O 1
ATOM 708 N N . PHE A 1 95 ? -12.648 7.605 7.184 1 96.31 95 PHE A N 1
ATOM 709 C CA . PHE A 1 95 ? -12.969 7.668 5.762 1 96.31 95 PHE A CA 1
ATOM 710 C C . PHE A 1 95 ? -14.359 8.242 5.547 1 96.31 95 PHE A C 1
ATOM 712 O O . PHE A 1 95 ? -14.617 8.906 4.539 1 96.31 95 PHE A O 1
ATOM 719 N N . GLU A 1 96 ? -15.305 8.062 6.492 1 96 96 GLU A N 1
ATOM 720 C CA . GLU A 1 96 ? -16.625 8.688 6.387 1 96 96 GLU A CA 1
ATOM 721 C C . GLU A 1 96 ? -16.531 10.203 6.488 1 96 96 GLU A C 1
ATOM 723 O O . GLU A 1 96 ? -17.25 10.922 5.789 1 96 96 GLU A O 1
ATOM 728 N N . ASP A 1 97 ? -15.727 10.641 7.41 1 95.69 97 ASP A N 1
ATOM 729 C CA . ASP A 1 97 ? -15.539 12.078 7.586 1 95.69 97 ASP A CA 1
ATOM 730 C C . ASP A 1 97 ? -15.117 12.742 6.273 1 95.69 97 ASP A C 1
ATOM 732 O O . ASP A 1 97 ? -15.562 13.852 5.965 1 95.69 97 ASP A O 1
ATOM 736 N N . LYS A 1 98 ? -14.266 12.109 5.527 1 94.31 98 LYS A N 1
ATOM 737 C CA . LYS A 1 98 ? -13.773 12.648 4.262 1 94.31 98 LYS A CA 1
ATOM 738 C C . LYS A 1 98 ? -14.922 12.914 3.295 1 94.31 98 LYS A C 1
ATOM 740 O O . LYS A 1 98 ? -14.992 13.992 2.689 1 94.31 98 LYS A O 1
ATOM 745 N N . VAL A 1 99 ? -15.836 11.977 3.191 1 95.19 99 VAL A N 1
ATOM 746 C CA . VAL A 1 99 ? -16.969 12.078 2.279 1 95.19 99 VAL A CA 1
ATOM 747 C C . VAL A 1 99 ? -17.969 13.102 2.816 1 95.19 99 VAL A C 1
ATOM 749 O O . VAL A 1 99 ? -18.453 13.961 2.072 1 95.19 99 VAL A O 1
ATOM 752 N N . THR A 1 100 ? -18.234 13.047 4.141 1 95.44 100 THR A N 1
ATOM 753 C CA . THR A 1 100 ? -19.203 13.922 4.789 1 95.44 100 THR A CA 1
ATOM 754 C C . THR A 1 100 ? -18.812 15.391 4.609 1 95.44 100 THR A C 1
ATOM 756 O O . THR A 1 100 ? -19.656 16.234 4.348 1 95.44 100 THR A O 1
ATOM 759 N N . LYS A 1 101 ? -17.578 15.75 4.812 1 94.56 101 LYS A N 1
ATOM 760 C CA . LYS A 1 101 ? -17.094 17.109 4.645 1 94.56 101 LYS A CA 1
ATOM 761 C C . LYS A 1 101 ? -17.391 17.641 3.246 1 94.56 101 LYS A C 1
ATOM 763 O O . LYS A 1 101 ? -17.828 18.781 3.086 1 94.56 101 LYS A O 1
ATOM 768 N N . VAL A 1 102 ? -17.266 16.828 2.16 1 95.94 102 VAL A N 1
ATOM 769 C CA . VAL A 1 102 ? -17.547 17.234 0.788 1 95.94 102 VAL A CA 1
ATOM 770 C C . VAL A 1 102 ? -19.047 17.453 0.616 1 95.94 102 VAL A C 1
ATOM 772 O O . VAL A 1 102 ? -19.469 18.422 -0.018 1 95.94 102 VAL A O 1
ATOM 775 N N . HIS A 1 103 ? -19.781 16.531 1.199 1 95.5 103 HIS A N 1
ATOM 776 C CA . HIS A 1 103 ? -21.234 16.672 1.131 1 95.5 103 HIS A CA 1
ATOM 777 C C . HIS A 1 103 ? -21.672 17.984 1.77 1 95.5 103 HIS A C 1
ATOM 779 O O . HIS A 1 103 ? -22.562 18.672 1.242 1 95.5 103 HIS A O 1
ATOM 785 N N . LYS A 1 104 ? -21.109 18.312 2.924 1 96 104 LYS A N 1
ATOM 786 C CA . LYS A 1 104 ? -21.438 19.578 3.594 1 96 104 LYS A CA 1
ATOM 787 C C . LYS A 1 104 ? -21.109 20.766 2.701 1 96 104 LYS A C 1
ATOM 789 O O . LYS A 1 104 ? -21.922 21.703 2.586 1 96 104 LYS A O 1
ATOM 794 N N . ILE A 1 105 ? -20.031 20.797 2.012 1 95.69 105 ILE A N 1
ATOM 795 C CA . ILE A 1 105 ? -19.641 21.859 1.101 1 95.69 105 ILE A CA 1
ATOM 796 C C . ILE A 1 105 ? -20.625 21.953 -0.054 1 95.69 105 ILE A C 1
ATOM 798 O O . ILE A 1 105 ? -20.953 23.047 -0.509 1 95.69 105 ILE A O 1
ATOM 802 N N . LEU A 1 106 ? -21.141 20.766 -0.477 1 95.75 106 LEU A N 1
ATOM 803 C CA . LEU A 1 106 ? -22.062 20.688 -1.597 1 95.75 106 LEU A CA 1
ATOM 804 C C . LEU A 1 106 ? -23.484 21.031 -1.145 1 95.75 106 LEU A C 1
ATOM 806 O O . LEU A 1 106 ? -24.391 21.172 -1.972 1 95.75 106 LEU A O 1
ATOM 810 N N . GLY A 1 107 ? -23.625 21.219 0.046 1 92.5 107 GLY A N 1
ATOM 811 C CA . GLY A 1 107 ? -24.953 21.5 0.574 1 92.5 107 GLY A CA 1
ATOM 812 C C . GLY A 1 107 ? -25.859 20.281 0.597 1 92.5 107 GLY A C 1
ATOM 813 O O . GLY A 1 107 ? -27.078 20.391 0.445 1 92.5 107 GLY A O 1
ATOM 814 N N . LYS A 1 108 ? -25.266 19.266 0.424 1 78.56 108 LYS A N 1
ATOM 815 C CA . LYS A 1 108 ? -26.031 18.016 0.362 1 78.56 108 LYS A CA 1
ATOM 816 C C . LYS A 1 108 ? -26.141 17.375 1.741 1 78.56 108 LYS A C 1
ATOM 818 O O . LYS A 1 108 ? -26.516 16.203 1.858 1 78.56 108 LYS A O 1
ATOM 823 N N . ASP A 1 109 ? -26.172 18.078 2.873 1 65.56 109 ASP A N 1
ATOM 824 C CA . ASP A 1 109 ? -26.422 17.484 4.184 1 65.56 109 ASP A CA 1
ATOM 825 C C . ASP A 1 109 ? -27.906 17.156 4.352 1 65.56 109 ASP A C 1
ATOM 827 O O . ASP A 1 109 ? -28.766 17.812 3.779 1 65.56 109 ASP A O 1
ATOM 831 N N . MET B 1 1 ? -7.641 -14.695 14.602 1 42.41 1 MET B N 1
ATOM 832 C CA . MET B 1 1 ? -7.168 -13.922 13.461 1 42.41 1 MET B CA 1
ATOM 833 C C . MET B 1 1 ? -5.645 -13.914 13.398 1 42.41 1 MET B C 1
ATOM 835 O O . MET B 1 1 ? -5.066 -13.672 12.336 1 42.41 1 MET B O 1
ATOM 839 N N . SER B 1 2 ? -4.992 -14.109 14.617 1 58.66 2 SER B N 1
ATOM 840 C CA . SER B 1 2 ? -3.609 -13.922 15.039 1 58.66 2 SER B CA 1
ATOM 841 C C . SER B 1 2 ? -2.682 -14.93 14.367 1 58.66 2 SER B C 1
ATOM 843 O O . SER B 1 2 ? -1.473 -14.703 14.281 1 58.66 2 SER B O 1
ATOM 845 N N . SER B 1 3 ? -3.326 -15.812 13.477 1 84.19 3 SER B N 1
ATOM 846 C CA . SER B 1 3 ? -2.375 -16.875 13.148 1 84.19 3 SER B CA 1
ATOM 847 C C . SER B 1 3 ? -1.975 -16.812 11.68 1 84.19 3 SER B C 1
ATOM 849 O O . SER B 1 3 ? -1.128 -17.594 11.234 1 84.19 3 SER B O 1
ATOM 851 N N . ILE B 1 4 ? -2.549 -15.883 10.961 1 94.31 4 ILE B N 1
ATOM 852 C CA . ILE B 1 4 ? -2.199 -15.891 9.547 1 94.31 4 ILE B CA 1
ATOM 853 C C . ILE B 1 4 ? -1 -14.977 9.305 1 94.31 4 ILE B C 1
ATOM 855 O O . ILE B 1 4 ? -1.062 -13.773 9.578 1 94.31 4 ILE B O 1
ATOM 859 N N . PRO B 1 5 ? 0.035 -15.547 8.781 1 97.5 5 PRO B N 1
ATOM 860 C CA . PRO B 1 5 ? 1.195 -14.695 8.523 1 97.5 5 PRO B CA 1
ATOM 861 C C . PRO B 1 5 ? 1.009 -13.812 7.289 1 97.5 5 PRO B C 1
ATOM 863 O O . PRO B 1 5 ? 0.063 -14.008 6.523 1 97.5 5 PRO B O 1
ATOM 866 N N . THR B 1 6 ? 1.828 -12.852 7.062 1 98.38 6 THR B N 1
ATOM 867 C CA . THR B 1 6 ? 1.922 -12.094 5.824 1 98.38 6 THR B CA 1
ATOM 868 C C . THR B 1 6 ? 2.922 -12.734 4.867 1 98.38 6 THR B C 1
ATOM 870 O O . THR B 1 6 ? 3.646 -13.656 5.25 1 98.38 6 THR B O 1
ATOM 873 N N . PRO B 1 7 ? 2.928 -12.312 3.646 1 98.19 7 PRO B N 1
ATOM 874 C CA . PRO B 1 7 ? 3.865 -12.938 2.709 1 98.19 7 PRO B CA 1
ATOM 875 C C . PRO B 1 7 ? 5.324 -12.773 3.135 1 98.19 7 PRO B C 1
ATOM 877 O O . PRO B 1 7 ? 5.715 -11.703 3.613 1 98.19 7 PRO B O 1
ATOM 880 N N . ALA B 1 8 ? 6.07 -13.805 2.943 1 97.44 8 ALA B N 1
ATOM 881 C CA . ALA B 1 8 ? 7.484 -13.797 3.307 1 97.44 8 ALA B CA 1
ATOM 882 C C . ALA B 1 8 ? 8.281 -12.875 2.383 1 97.44 8 ALA B C 1
ATOM 884 O O . ALA B 1 8 ? 9.375 -12.422 2.736 1 97.44 8 ALA B O 1
ATOM 885 N N . HIS B 1 9 ? 7.773 -12.727 1.21 1 98.12 9 HIS B N 1
ATOM 886 C CA . HIS B 1 9 ? 8.422 -11.867 0.229 1 98.12 9 HIS B CA 1
ATOM 887 C C . HIS B 1 9 ? 7.398 -11.125 -0.622 1 98.12 9 HIS B C 1
ATOM 889 O O . HIS B 1 9 ? 6.383 -11.695 -1.02 1 98.12 9 HIS B O 1
ATOM 895 N N . CYS B 1 10 ? 7.66 -9.891 -0.937 1 98.56 10 CYS B N 1
ATOM 896 C CA . CYS B 1 10 ? 6.875 -9.086 -1.864 1 98.56 10 CYS B CA 1
ATOM 897 C C . CYS B 1 10 ? 7.734 -8.023 -2.529 1 98.56 10 CYS B C 1
ATOM 899 O O . CYS B 1 10 ? 8.852 -7.75 -2.084 1 98.56 10 CYS B O 1
ATOM 901 N N . VAL B 1 11 ? 7.25 -7.504 -3.602 1 98.62 11 VAL B N 1
ATOM 902 C CA . VAL B 1 11 ? 7.797 -6.336 -4.285 1 98.62 11 VAL B CA 1
ATOM 903 C C . VAL B 1 11 ? 6.762 -5.211 -4.289 1 98.62 11 VAL B C 1
ATOM 905 O O . VAL B 1 11 ? 5.629 -5.406 -4.73 1 98.62 11 VAL B O 1
ATOM 908 N N . ALA B 1 12 ? 7.164 -4.082 -3.775 1 98.81 12 ALA B N 1
ATOM 909 C CA . ALA B 1 12 ? 6.254 -2.939 -3.693 1 98.81 12 ALA B CA 1
ATOM 910 C C . ALA B 1 12 ? 6.871 -1.699 -4.332 1 98.81 12 ALA B C 1
ATOM 912 O O . ALA B 1 12 ? 8.047 -1.402 -4.117 1 98.81 12 ALA B O 1
ATOM 913 N N . ASP B 1 13 ? 6.133 -1.021 -5.145 1 98.81 13 ASP B N 1
ATOM 914 C CA . ASP B 1 13 ? 6.441 0.312 -5.652 1 98.81 13 ASP B CA 1
ATOM 915 C C . ASP B 1 13 ? 5.566 1.37 -4.988 1 98.81 13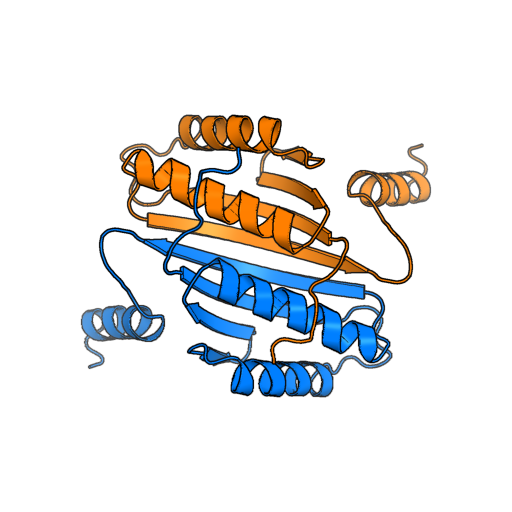 ASP B C 1
ATOM 917 O O . ASP B 1 13 ? 4.344 1.211 -4.906 1 98.81 13 ASP B O 1
ATOM 921 N N . PHE B 1 14 ? 6.219 2.406 -4.496 1 98.81 14 PHE B N 1
ATOM 922 C CA . PHE B 1 14 ? 5.383 3.393 -3.824 1 98.81 14 PHE B CA 1
ATOM 923 C C . PHE B 1 14 ? 5.746 4.805 -4.27 1 98.81 14 PHE B C 1
ATOM 925 O O . PHE B 1 14 ? 6.906 5.086 -4.57 1 98.81 14 PHE B O 1
ATOM 932 N N . CYS B 1 15 ? 4.719 5.59 -4.383 1 98.62 15 CYS B N 1
ATOM 933 C CA . CYS B 1 15 ? 4.793 7.023 -4.629 1 98.62 15 CYS B CA 1
ATOM 934 C C . CYS B 1 15 ? 4.207 7.809 -3.463 1 98.62 15 CYS B C 1
ATOM 936 O O . CYS B 1 15 ? 3 7.77 -3.223 1 98.62 15 CYS B O 1
ATOM 938 N N . LEU B 1 16 ? 5.109 8.461 -2.711 1 98.19 16 LEU B N 1
ATOM 939 C CA . LEU B 1 16 ? 4.73 9.227 -1.526 1 98.19 16 LEU B CA 1
ATOM 940 C C . LEU B 1 16 ? 4.645 10.719 -1.846 1 98.19 16 LEU B C 1
ATOM 942 O O . LEU B 1 16 ? 5.566 11.281 -2.434 1 98.19 16 LEU B O 1
ATOM 946 N N . VAL B 1 17 ? 3.545 11.336 -1.435 1 97.06 17 VAL B N 1
ATOM 947 C CA . VAL B 1 17 ? 3.297 12.742 -1.731 1 97.06 17 VAL B CA 1
ATOM 948 C C . VAL B 1 17 ? 2.922 13.484 -0.449 1 97.06 17 VAL B C 1
ATOM 950 O O . VAL B 1 17 ? 1.866 13.234 0.135 1 97.06 17 VAL B O 1
ATOM 953 N N . PRO B 1 18 ? 3.83 14.391 -0.068 1 97.19 18 PRO B N 1
ATOM 954 C CA . PRO B 1 18 ? 3.42 15.297 1.01 1 97.19 18 PRO B CA 1
ATOM 955 C C . PRO B 1 18 ? 2.389 16.328 0.556 1 97.19 18 PRO B C 1
ATOM 957 O O . PRO B 1 18 ? 2.482 16.844 -0.559 1 97.19 18 PRO B O 1
ATOM 960 N N . ILE B 1 19 ? 1.448 16.547 1.35 1 95.12 19 ILE B N 1
ATOM 961 C CA . ILE B 1 19 ? 0.373 17.469 1.001 1 95.12 19 ILE B CA 1
ATOM 962 C C . ILE B 1 19 ? 0.435 18.688 1.9 1 95.12 19 ILE B C 1
ATOM 964 O O . ILE B 1 19 ? 0.625 18.578 3.113 1 95.12 19 ILE B O 1
ATOM 968 N N . GLY B 1 20 ? 0.193 19.797 1.263 1 90.69 20 GLY B N 1
ATOM 969 C CA . GLY B 1 20 ? 0.138 21.047 2.014 1 90.69 20 GLY B CA 1
ATOM 970 C C . GLY B 1 20 ? 1.508 21.625 2.295 1 90.69 20 GLY B C 1
ATOM 971 O O . GLY B 1 20 ? 1.726 22.234 3.346 1 90.69 20 GLY B O 1
ATOM 972 N N . THR B 1 21 ? 2.389 21.266 1.404 1 89.44 21 THR B N 1
ATOM 973 C CA . THR B 1 21 ? 3.711 21.875 1.532 1 89.44 21 THR B CA 1
ATOM 974 C C . THR B 1 21 ? 3.742 23.25 0.878 1 89.44 21 THR B C 1
ATOM 976 O O . THR B 1 21 ? 2.904 23.562 0.029 1 89.44 21 THR B O 1
ATOM 979 N N . SER B 1 22 ? 4.531 24.203 1.235 1 89.69 22 SER B N 1
ATOM 980 C CA . SER B 1 22 ? 4.586 25.578 0.756 1 89.69 22 SER B CA 1
ATOM 981 C C . SER B 1 22 ? 5.285 25.672 -0.596 1 89.69 22 SER B C 1
ATOM 983 O O . SER B 1 22 ? 5.438 26.766 -1.154 1 89.69 22 SER B O 1
ATOM 985 N N . SER B 1 23 ? 5.727 24.625 -1.129 1 90.81 23 SER B N 1
ATOM 986 C CA . SER B 1 23 ? 6.422 24.547 -2.41 1 90.81 23 SER B CA 1
ATOM 987 C C . SER B 1 23 ? 5.961 23.344 -3.223 1 90.81 23 SER B C 1
ATOM 989 O O . SER B 1 23 ? 5.633 22.297 -2.66 1 90.81 23 SER B O 1
ATOM 991 N N . PRO B 1 24 ? 6 23.531 -4.625 1 91.31 24 PRO B N 1
ATOM 992 C CA . PRO B 1 24 ? 5.668 22.359 -5.449 1 91.31 24 PRO B CA 1
ATOM 993 C C . PRO B 1 24 ? 6.762 21.297 -5.43 1 91.31 24 PRO B C 1
ATOM 995 O O . PRO B 1 24 ? 6.516 20.156 -5.812 1 91.31 24 PRO B O 1
ATOM 998 N N . SER B 1 25 ? 7.867 21.672 -5.066 1 93.31 25 SER B N 1
ATOM 999 C CA . SER B 1 25 ? 8.969 20.719 -5.023 1 93.31 25 SER B CA 1
ATOM 1000 C C . SER B 1 25 ? 8.93 19.875 -3.756 1 93.31 25 SER B C 1
ATOM 1002 O O . SER B 1 25 ? 8.68 20.406 -2.666 1 93.31 25 SER B O 1
ATOM 1004 N N . VAL B 1 26 ? 9.094 18.5 -4.008 1 93.81 26 VAL B N 1
ATOM 1005 C CA . VAL B 1 26 ? 9.148 17.594 -2.863 1 93.81 26 VAL B CA 1
ATOM 1006 C C . VAL B 1 26 ? 10.5 16.891 -2.82 1 93.81 26 VAL B C 1
ATOM 1008 O O . VAL B 1 26 ? 10.625 15.812 -2.238 1 93.81 26 VAL B O 1
ATOM 1011 N N . ALA B 1 27 ? 11.453 17.422 -3.408 1 94.5 27 ALA B N 1
ATOM 1012 C CA . ALA B 1 27 ? 12.75 16.781 -3.572 1 94.5 27 ALA B CA 1
ATOM 1013 C C . ALA B 1 27 ? 13.422 16.547 -2.221 1 94.5 27 ALA B C 1
ATOM 1015 O O . ALA B 1 27 ? 14.031 15.492 -1.995 1 94.5 27 ALA B O 1
ATOM 1016 N N . ASN B 1 28 ? 13.32 17.469 -1.365 1 95.69 28 ASN B N 1
ATOM 1017 C CA . ASN B 1 28 ? 13.93 17.328 -0.046 1 95.69 28 ASN B CA 1
ATOM 1018 C C . ASN B 1 28 ? 13.273 16.203 0.754 1 95.69 28 ASN B C 1
ATOM 1020 O O . ASN B 1 28 ? 13.961 15.422 1.421 1 95.69 28 ASN B O 1
ATOM 1024 N N . GLU B 1 29 ? 11.984 16.141 0.716 1 96.06 29 GLU B N 1
ATOM 1025 C CA . GLU B 1 29 ? 11.258 15.07 1.391 1 96.06 29 GLU B CA 1
ATOM 1026 C C . GLU B 1 29 ? 11.625 13.703 0.821 1 96.06 29 GLU B C 1
ATOM 1028 O O . GLU B 1 29 ? 11.859 12.75 1.572 1 96.06 29 GLU B O 1
ATOM 1033 N N . VAL B 1 30 ? 11.672 13.633 -0.499 1 96.44 30 VAL B N 1
ATOM 1034 C CA . VAL B 1 30 ? 12.047 12.383 -1.155 1 96.44 30 VAL B CA 1
ATOM 1035 C C . VAL B 1 30 ? 13.469 12 -0.757 1 96.44 30 VAL B C 1
ATOM 1037 O O . VAL B 1 30 ? 13.75 10.82 -0.503 1 96.44 30 VAL B O 1
ATOM 1040 N N . ALA B 1 31 ? 14.359 12.93 -0.66 1 97 31 ALA B N 1
ATOM 1041 C CA . ALA B 1 31 ? 15.734 12.664 -0.241 1 97 31 ALA B CA 1
ATOM 1042 C C . ALA B 1 31 ? 15.773 12.102 1.175 1 97 31 ALA B C 1
ATOM 1044 O O . ALA B 1 31 ? 16.531 11.172 1.455 1 97 31 ALA B O 1
ATOM 1045 N N . ASP B 1 32 ? 15.031 12.625 2.016 1 95.88 32 ASP B N 1
ATOM 1046 C CA . ASP B 1 32 ? 14.945 12.133 3.385 1 95.88 32 ASP B CA 1
ATOM 1047 C C . ASP B 1 32 ? 14.5 10.672 3.412 1 95.88 32 ASP B C 1
ATOM 1049 O O . ASP B 1 32 ? 15.062 9.859 4.148 1 95.88 32 ASP B O 1
ATOM 1053 N N . ILE B 1 33 ? 13.578 10.375 2.621 1 96.69 33 ILE B N 1
ATOM 1054 C CA . ILE B 1 33 ? 13.047 9.016 2.553 1 96.69 33 ILE B CA 1
ATOM 1055 C C . ILE B 1 33 ? 14.109 8.07 1.993 1 96.69 33 ILE B C 1
ATOM 1057 O O . ILE B 1 33 ? 14.258 6.941 2.463 1 96.69 33 ILE B O 1
ATOM 1061 N N . GLN B 1 34 ? 14.828 8.555 1.017 1 97.19 34 GLN B N 1
ATOM 1062 C CA . GLN B 1 34 ? 15.891 7.738 0.445 1 97.19 34 GLN B CA 1
ATOM 1063 C C . GLN B 1 34 ? 16.969 7.43 1.48 1 97.19 34 GLN B C 1
ATOM 1065 O O . GLN B 1 34 ? 17.5 6.32 1.518 1 97.19 34 GLN B O 1
ATOM 1070 N N . ARG B 1 35 ? 17.25 8.352 2.311 1 96.25 35 ARG B N 1
ATOM 1071 C CA . ARG B 1 35 ? 18.203 8.117 3.385 1 96.25 35 ARG B CA 1
ATOM 1072 C C . ARG B 1 35 ? 17.703 7.039 4.34 1 96.25 35 ARG B C 1
ATOM 1074 O O . ARG B 1 35 ? 18.484 6.188 4.781 1 96.25 35 ARG B O 1
ATOM 1081 N N . LEU B 1 36 ? 16.469 7.109 4.656 1 95.94 36 LEU B N 1
ATOM 1082 C CA . LEU B 1 36 ? 15.867 6.086 5.5 1 95.94 36 LEU B CA 1
ATOM 1083 C C . LEU B 1 36 ? 15.984 4.707 4.855 1 95.94 36 LEU B C 1
ATOM 1085 O O . LEU B 1 36 ? 16.438 3.754 5.492 1 95.94 36 LEU B O 1
ATOM 1089 N N . ILE B 1 37 ? 15.633 4.629 3.598 1 96.44 37 ILE B N 1
ATOM 1090 C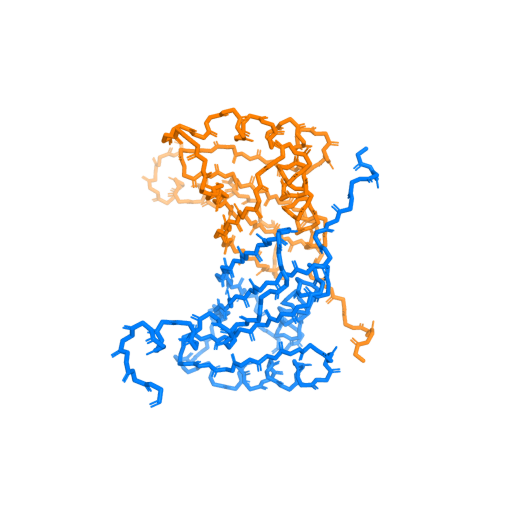 CA . ILE B 1 37 ? 15.586 3.355 2.889 1 96.44 37 ILE B CA 1
ATOM 1091 C C . ILE B 1 37 ? 17 2.762 2.809 1 96.44 37 ILE B C 1
ATOM 1093 O O . ILE B 1 37 ? 17.172 1.547 2.922 1 96.44 37 ILE B O 1
ATOM 1097 N N . GLU B 1 38 ? 17.922 3.574 2.668 1 95.31 38 GLU B N 1
ATOM 1098 C CA . GLU B 1 38 ? 19.312 3.15 2.568 1 95.31 38 GLU B CA 1
ATOM 1099 C C . GLU B 1 38 ? 19.766 2.426 3.834 1 95.31 38 GLU B C 1
ATOM 1101 O O . GLU B 1 38 ? 20.672 1.586 3.789 1 95.31 38 GLU B O 1
ATOM 1106 N N . THR B 1 39 ? 19.109 2.66 4.887 1 94.12 39 THR B N 1
ATOM 1107 C CA . THR B 1 39 ? 19.578 2.139 6.164 1 94.12 39 THR B CA 1
ATOM 1108 C C . THR B 1 39 ? 18.734 0.948 6.609 1 94.12 39 THR B C 1
ATOM 1110 O O . THR B 1 39 ? 19.062 0.291 7.602 1 94.12 39 THR B O 1
ATOM 1113 N N . CYS B 1 40 ? 17.688 0.618 5.863 1 92.69 40 CYS B N 1
ATOM 1114 C CA . CYS B 1 40 ? 16.734 -0.366 6.371 1 92.69 40 CYS B CA 1
ATOM 1115 C C . CYS B 1 40 ? 17.125 -1.773 5.93 1 92.69 40 CYS B C 1
ATOM 1117 O O . CYS B 1 40 ? 16.578 -2.758 6.426 1 92.69 40 CYS B O 1
ATOM 1119 N N . GLY B 1 41 ? 17.984 -1.894 4.988 1 94.62 41 GLY B N 1
ATOM 1120 C CA . GLY B 1 41 ? 18.484 -3.203 4.59 1 94.62 41 GLY B CA 1
ATOM 1121 C C . GLY B 1 41 ? 17.672 -3.834 3.479 1 94.62 41 GLY B C 1
ATOM 1122 O O . GLY B 1 41 ? 17.969 -4.941 3.031 1 94.62 41 GLY B O 1
ATOM 1123 N N . LEU B 1 42 ? 16.703 -3.193 3.057 1 96.56 42 LEU B N 1
ATOM 1124 C CA . LEU B 1 42 ? 15.891 -3.699 1.947 1 96.56 42 LEU B CA 1
ATOM 1125 C C . LEU B 1 42 ? 16.562 -3.41 0.611 1 96.56 42 LEU B C 1
ATOM 1127 O O . LEU B 1 42 ? 17.25 -2.391 0.461 1 96.56 42 LEU B O 1
ATOM 1131 N N . LYS B 1 43 ? 16.391 -4.328 -0.29 1 97.31 43 LYS B N 1
ATOM 1132 C CA . LYS B 1 43 ? 16.719 -4.004 -1.678 1 97.31 43 LYS B CA 1
ATOM 1133 C C . LYS B 1 43 ? 15.75 -2.955 -2.229 1 97.31 43 LYS B C 1
ATOM 1135 O O . LYS B 1 43 ? 14.539 -3.025 -1.989 1 97.31 43 LYS B O 1
ATOM 1140 N N . TYR B 1 44 ? 16.281 -1.952 -2.979 1 98.06 44 TYR B N 1
ATOM 1141 C CA . TYR B 1 44 ? 15.43 -0.88 -3.469 1 98.06 44 TYR B CA 1
ATOM 1142 C C . TYR B 1 44 ? 15.992 -0.269 -4.746 1 98.06 44 TYR B C 1
ATOM 1144 O O . TYR B 1 44 ? 17.156 -0.502 -5.094 1 98.06 44 TYR B O 1
ATOM 1152 N N . SER B 1 45 ? 15.094 0.432 -5.488 1 98.06 45 SER B N 1
ATOM 1153 C CA . SER B 1 45 ? 15.453 1.217 -6.664 1 98.06 45 SER B CA 1
ATOM 1154 C C . SER B 1 45 ? 14.547 2.434 -6.816 1 98.06 45 SER B C 1
ATOM 1156 O O . SER B 1 45 ? 13.32 2.305 -6.828 1 98.06 45 SER B O 1
ATOM 1158 N N . MET B 1 46 ? 15.234 3.578 -6.906 1 97.31 46 MET B N 1
ATOM 1159 C CA . MET B 1 46 ? 14.484 4.805 -7.129 1 97.31 46 MET B CA 1
ATOM 1160 C C . MET B 1 46 ? 14.289 5.062 -8.625 1 97.31 46 MET B C 1
ATOM 1162 O O . MET B 1 46 ? 15.156 4.73 -9.43 1 97.31 46 MET B O 1
ATOM 1166 N N . HIS B 1 47 ? 13.172 5.609 -8.953 1 96.88 47 HIS B N 1
ATOM 1167 C CA . HIS B 1 47 ? 12.898 6.074 -10.312 1 96.88 47 HIS B CA 1
ATOM 1168 C C . HIS B 1 47 ? 12.039 7.332 -10.305 1 96.88 47 HIS B C 1
ATOM 1170 O O . HIS B 1 47 ? 11.711 7.855 -9.234 1 96.88 47 HIS B O 1
ATOM 1176 N N . SER B 1 48 ? 11.695 7.832 -11.492 1 95.12 48 SER B N 1
ATOM 1177 C CA . SER B 1 48 ? 11.102 9.164 -11.617 1 95.12 48 SER B CA 1
ATOM 1178 C C . SER B 1 48 ? 9.727 9.219 -10.961 1 95.12 48 SER B C 1
ATOM 1180 O O . SER B 1 48 ? 9.266 10.289 -10.562 1 95.12 48 SER B O 1
ATOM 1182 N N . ALA B 1 49 ? 9.094 8.008 -10.789 1 95.88 49 ALA B N 1
ATOM 1183 C CA . ALA B 1 49 ? 7.703 8 -10.328 1 95.88 49 ALA B CA 1
ATOM 1184 C C . ALA B 1 49 ? 7.594 7.383 -8.938 1 95.88 49 ALA B C 1
ATOM 1186 O O . ALA B 1 49 ? 6.492 7.133 -8.445 1 95.88 49 ALA B O 1
ATOM 1187 N N . GLY B 1 50 ? 8.742 7.074 -8.281 1 97.69 50 GLY B N 1
ATOM 1188 C CA . GLY B 1 50 ? 8.703 6.477 -6.957 1 97.69 50 GLY B CA 1
ATOM 1189 C C . GLY B 1 50 ? 9.906 5.605 -6.656 1 97.69 50 GLY B C 1
ATOM 1190 O O . GLY B 1 50 ? 10.984 5.816 -7.215 1 97.69 50 GLY B O 1
ATOM 1191 N N . THR B 1 51 ? 9.742 4.824 -5.715 1 98.44 51 THR B N 1
ATOM 1192 C CA . THR B 1 51 ? 10.773 3.889 -5.27 1 98.44 51 THR B CA 1
ATOM 1193 C C . THR B 1 51 ? 10.203 2.475 -5.176 1 98.44 51 THR B C 1
ATOM 1195 O O . THR B 1 51 ? 9.109 2.271 -4.648 1 98.44 51 THR B O 1
ATOM 1198 N N . THR B 1 52 ? 10.922 1.568 -5.734 1 98.62 52 THR B N 1
ATOM 1199 C CA . THR B 1 52 ? 10.586 0.154 -5.598 1 98.62 52 THR B CA 1
ATOM 1200 C C . THR B 1 52 ? 11.422 -0.493 -4.492 1 98.62 52 THR B C 1
ATOM 1202 O O . THR B 1 52 ? 12.617 -0.24 -4.383 1 98.62 52 THR B O 1
ATOM 1205 N N . VAL B 1 53 ? 10.75 -1.242 -3.602 1 98.38 53 VAL B N 1
ATOM 1206 C CA . VAL B 1 53 ? 11.414 -1.964 -2.518 1 98.38 53 VAL B CA 1
ATOM 1207 C C . VAL B 1 53 ? 10.953 -3.422 -2.516 1 98.38 53 VAL B C 1
ATOM 1209 O O . VAL B 1 53 ? 9.844 -3.73 -2.947 1 98.38 53 VAL B O 1
ATOM 1212 N N . GLU B 1 54 ? 11.812 -4.305 -2.049 1 98.56 54 GLU B N 1
ATOM 1213 C CA . GLU B 1 54 ? 11.414 -5.703 -1.927 1 98.56 54 GLU B CA 1
ATOM 1214 C C . GLU B 1 54 ? 12 -6.34 -0.668 1 98.56 54 GLU B C 1
ATOM 1216 O O . GLU B 1 54 ? 13.055 -5.922 -0.193 1 98.56 54 GLU B O 1
ATOM 1221 N N . GLY B 1 55 ? 11.344 -7.285 -0.109 1 97.88 55 GLY B N 1
ATOM 1222 C CA . GLY B 1 55 ? 11.625 -7.98 1.136 1 97.88 55 GLY B CA 1
ATOM 1223 C C . GLY B 1 55 ? 10.391 -8.617 1.752 1 97.88 55 GLY B C 1
ATOM 1224 O O . GLY B 1 55 ? 9.414 -8.898 1.052 1 97.88 55 GLY B O 1
ATOM 1225 N N . SER B 1 56 ? 10.469 -8.859 3.07 1 98.06 56 SER B N 1
ATOM 1226 C CA . SER B 1 56 ? 9.266 -9.367 3.719 1 98.06 56 SER B CA 1
ATOM 1227 C C . SER B 1 56 ? 8.148 -8.328 3.707 1 98.06 56 SER B C 1
ATOM 1229 O O . SER B 1 56 ? 8.414 -7.129 3.777 1 98.06 56 SER B O 1
ATOM 1231 N N . TRP B 1 57 ? 6.953 -8.789 3.551 1 98.56 57 TRP B N 1
ATOM 1232 C CA . TRP B 1 57 ? 5.797 -7.898 3.543 1 98.56 57 TRP B CA 1
ATOM 1233 C C . TRP B 1 57 ? 5.84 -6.938 4.727 1 98.56 57 TRP B C 1
ATOM 1235 O O . TRP B 1 57 ? 5.668 -5.727 4.562 1 98.56 57 TRP B O 1
ATOM 1245 N N . ASP B 1 58 ? 6.07 -7.477 5.895 1 98.12 58 ASP B N 1
ATOM 1246 C CA . ASP B 1 58 ? 6.043 -6.672 7.113 1 98.12 58 ASP B CA 1
ATOM 1247 C C . ASP B 1 58 ? 7.121 -5.59 7.082 1 98.12 58 ASP B C 1
ATOM 1249 O O . ASP B 1 58 ? 6.852 -4.426 7.387 1 98.12 58 ASP B O 1
ATOM 1253 N N . GLN B 1 59 ? 8.305 -5.945 6.719 1 97.81 59 GLN B N 1
ATOM 1254 C CA . GLN B 1 59 ? 9.391 -4.969 6.691 1 97.81 59 GLN B CA 1
ATOM 1255 C C . GLN B 1 59 ? 9.141 -3.902 5.629 1 97.81 59 GLN B C 1
ATOM 1257 O O . GLN B 1 59 ? 9.391 -2.717 5.863 1 97.81 59 GLN B O 1
ATOM 1262 N N . VAL B 1 60 ? 8.711 -4.32 4.477 1 98.56 60 VAL B N 1
ATOM 1263 C CA . VAL B 1 60 ? 8.438 -3.408 3.369 1 98.56 60 VAL B CA 1
ATOM 1264 C C . VAL B 1 60 ? 7.414 -2.361 3.799 1 98.56 60 VAL B C 1
ATOM 1266 O O . VAL B 1 60 ? 7.645 -1.159 3.646 1 98.56 60 VAL B O 1
ATOM 1269 N N . HIS B 1 61 ? 6.348 -2.762 4.367 1 98.69 61 HIS B N 1
ATOM 1270 C CA . HIS B 1 61 ? 5.289 -1.819 4.711 1 98.69 61 HIS B CA 1
ATOM 1271 C C . HIS B 1 61 ? 5.637 -1.039 5.977 1 98.69 61 HIS B C 1
ATOM 1273 O O . HIS B 1 61 ? 5.199 0.101 6.145 1 98.69 61 HIS B O 1
ATOM 1279 N N . GLN B 1 62 ? 6.438 -1.654 6.812 1 98.19 62 GLN B N 1
ATOM 1280 C CA . GLN B 1 62 ? 6.945 -0.899 7.953 1 98.19 62 GLN B CA 1
ATOM 1281 C C . GLN B 1 62 ? 7.793 0.284 7.496 1 98.19 62 GLN B C 1
ATOM 1283 O O . GLN B 1 62 ? 7.637 1.398 8 1 98.19 62 GLN B O 1
ATOM 1288 N N . VAL B 1 63 ? 8.656 0.05 6.555 1 98.25 63 VAL B N 1
ATOM 1289 C CA . VAL B 1 63 ? 9.555 1.098 6.078 1 98.25 63 VAL B CA 1
ATOM 1290 C C . VAL B 1 63 ? 8.742 2.207 5.41 1 98.25 63 VAL B C 1
ATOM 1292 O O . VAL B 1 63 ? 9.047 3.393 5.578 1 98.25 63 VAL B O 1
ATOM 1295 N N . ILE B 1 64 ? 7.727 1.893 4.691 1 98.62 64 ILE B N 1
ATOM 1296 C CA . ILE B 1 64 ? 6.879 2.902 4.066 1 98.62 64 ILE B CA 1
ATOM 1297 C C . ILE B 1 64 ? 6.16 3.709 5.145 1 98.62 64 ILE B C 1
ATOM 1299 O O . ILE B 1 64 ? 6.051 4.934 5.047 1 98.62 64 ILE B O 1
ATOM 1303 N N . GLY B 1 65 ? 5.672 3.018 6.156 1 98.62 65 GLY B N 1
ATOM 1304 C CA . GLY B 1 65 ? 5.082 3.715 7.289 1 98.62 65 GLY B CA 1
ATOM 1305 C C . GLY B 1 65 ? 6.059 4.633 7.996 1 98.62 65 GLY B C 1
ATOM 1306 O O . GLY B 1 65 ? 5.703 5.75 8.383 1 98.62 65 GLY B O 1
ATOM 1307 N N . GLN B 1 66 ? 7.25 4.129 8.164 1 98.31 66 GLN B N 1
ATOM 1308 C CA . GLN B 1 66 ? 8.289 4.941 8.781 1 98.31 66 GLN B CA 1
ATOM 1309 C C . GLN B 1 66 ? 8.609 6.168 7.934 1 98.31 66 GLN B C 1
ATOM 1311 O O . GLN B 1 66 ? 8.93 7.234 8.469 1 98.31 66 GLN B O 1
ATOM 1316 N N . ALA B 1 67 ? 8.547 6.035 6.648 1 98.31 67 ALA B N 1
ATOM 1317 C CA . ALA B 1 67 ? 8.727 7.18 5.754 1 98.31 67 ALA B CA 1
ATOM 1318 C C . ALA B 1 67 ? 7.691 8.266 6.043 1 98.31 67 ALA B C 1
ATOM 1320 O O . ALA B 1 67 ? 8.016 9.453 6.066 1 98.31 67 ALA B O 1
ATOM 1321 N N . HIS B 1 68 ? 6.473 7.84 6.246 1 98.69 68 HIS B N 1
ATOM 1322 C CA . HIS B 1 68 ? 5.461 8.805 6.664 1 98.69 68 HIS B CA 1
ATOM 1323 C C . HIS B 1 68 ? 5.867 9.492 7.965 1 98.69 68 HIS B C 1
ATOM 1325 O O . HIS B 1 68 ? 5.84 10.727 8.055 1 98.69 68 HIS B O 1
ATOM 1331 N N . THR B 1 69 ? 6.277 8.695 8.922 1 98.31 69 THR B N 1
ATOM 1332 C CA . THR B 1 69 ? 6.551 9.195 10.266 1 98.31 69 THR B CA 1
ATOM 1333 C C . THR B 1 69 ? 7.691 10.211 10.234 1 98.31 69 THR B C 1
ATOM 1335 O O . THR B 1 69 ? 7.617 11.258 10.883 1 98.31 69 THR B O 1
ATOM 1338 N N . ILE B 1 70 ? 8.727 9.953 9.484 1 97.25 70 ILE B N 1
ATOM 1339 C CA . ILE B 1 70 ? 9.875 10.859 9.492 1 97.25 70 ILE B CA 1
ATOM 1340 C C . ILE B 1 70 ? 9.484 12.203 8.883 1 97.25 70 ILE B C 1
ATOM 1342 O O . ILE B 1 70 ? 9.953 13.25 9.32 1 97.25 70 ILE B O 1
ATOM 1346 N N . LEU B 1 71 ? 8.602 12.203 7.883 1 97.62 71 LEU B N 1
ATOM 1347 C CA . LEU B 1 71 ? 8.133 13.461 7.297 1 97.62 71 LEU B CA 1
ATOM 1348 C C . LEU B 1 71 ? 7.191 14.188 8.25 1 97.62 71 LEU B C 1
ATOM 1350 O O . LEU B 1 71 ? 7.219 15.414 8.344 1 97.62 71 LEU B O 1
ATOM 1354 N N . HIS B 1 72 ? 6.371 13.422 8.945 1 97.81 72 HIS B N 1
ATOM 1355 C CA . HIS B 1 72 ? 5.543 14.031 9.977 1 97.81 72 HIS B CA 1
ATOM 1356 C C . HIS B 1 72 ? 6.398 14.719 11.039 1 97.81 72 HIS B C 1
ATOM 1358 O O . HIS B 1 72 ? 6.074 15.812 11.5 1 97.81 72 HIS B O 1
ATOM 1364 N N . GLN B 1 73 ? 7.461 14.109 11.43 1 96.88 73 GLN B N 1
ATOM 1365 C CA . GLN B 1 73 ? 8.359 14.648 12.445 1 96.88 73 GLN B CA 1
ATOM 1366 C C . GLN B 1 73 ? 9.031 15.93 11.961 1 96.88 73 GLN B C 1
ATOM 1368 O O . GLN B 1 73 ? 9.5 16.734 12.773 1 96.88 73 GLN B O 1
ATOM 1373 N N . LYS B 1 74 ? 8.992 16.156 10.688 1 95.81 7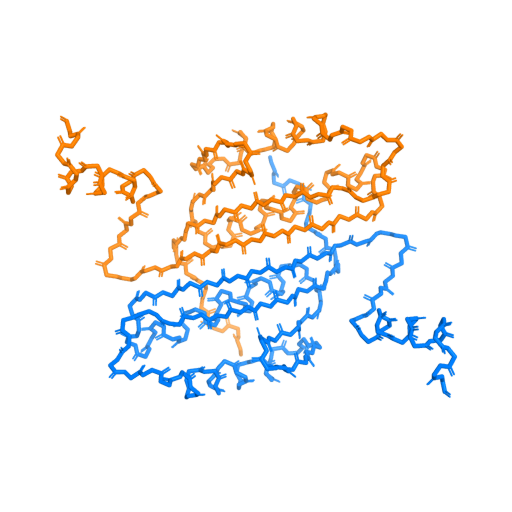4 LYS B N 1
ATOM 1374 C CA . LYS B 1 74 ? 9.555 17.375 10.102 1 95.81 74 LYS B CA 1
ATOM 1375 C C . LYS B 1 74 ? 8.477 18.422 9.875 1 95.81 74 LYS B C 1
ATOM 1377 O O . LYS B 1 74 ? 8.719 19.453 9.234 1 95.81 74 LYS B O 1
ATOM 1382 N N . GLY B 1 75 ? 7.297 18.094 10.227 1 95.69 75 GLY B N 1
ATOM 1383 C CA . GLY B 1 75 ? 6.258 19.109 10.234 1 95.69 75 GLY B CA 1
ATOM 1384 C C . GLY B 1 75 ? 5.234 18.922 9.133 1 95.69 75 GLY B C 1
ATOM 1385 O O . GLY B 1 75 ? 4.273 19.688 9.039 1 95.69 75 GLY B O 1
ATOM 1386 N N . ILE B 1 76 ? 5.438 17.984 8.297 1 96.56 76 ILE B N 1
ATOM 1387 C CA . ILE B 1 76 ? 4.445 17.734 7.258 1 96.56 76 ILE B CA 1
ATOM 1388 C C . ILE B 1 76 ? 3.219 17.062 7.871 1 96.56 76 ILE B C 1
ATOM 1390 O O . ILE B 1 76 ? 3.309 15.938 8.391 1 96.56 76 ILE B O 1
ATOM 1394 N N . VAL B 1 77 ? 2.131 17.641 7.746 1 96.69 77 VAL B N 1
ATOM 1395 C CA . VAL B 1 77 ? 0.964 17.25 8.531 1 96.69 77 VAL B CA 1
ATOM 1396 C C . VAL B 1 77 ? 0.194 16.141 7.797 1 96.69 77 VAL B C 1
ATOM 1398 O O . VAL B 1 77 ? -0.419 15.281 8.422 1 96.69 77 VAL B O 1
ATOM 1401 N N . ARG B 1 78 ? 0.152 16.203 6.496 1 97.69 78 ARG B N 1
ATOM 1402 C CA . ARG B 1 78 ? -0.626 15.258 5.699 1 97.69 78 ARG B CA 1
ATOM 1403 C C . ARG B 1 78 ? 0.229 14.625 4.609 1 97.69 78 ARG B C 1
ATOM 1405 O O . ARG B 1 78 ? 0.977 15.32 3.918 1 97.69 78 ARG B O 1
ATOM 1412 N N . ILE B 1 79 ? 0.101 13.258 4.523 1 98.38 79 ILE B N 1
ATOM 1413 C CA . ILE B 1 79 ? 0.872 12.516 3.533 1 98.38 79 ILE B CA 1
ATOM 1414 C C . ILE B 1 79 ? -0.024 11.484 2.85 1 98.38 79 ILE B C 1
ATOM 1416 O O . ILE B 1 79 ? -0.821 10.812 3.508 1 98.38 79 ILE B O 1
ATOM 1420 N N . HIS B 1 80 ? 0.069 11.422 1.571 1 98.44 80 HIS B N 1
ATOM 1421 C CA . HIS B 1 80 ? -0.579 10.398 0.762 1 98.44 80 HIS B CA 1
ATOM 1422 C C . HIS B 1 80 ? 0.45 9.523 0.054 1 98.44 80 HIS B C 1
ATOM 1424 O O . HIS B 1 80 ? 1.447 10.023 -0.467 1 98.44 80 HIS B O 1
ATOM 1430 N N . THR B 1 81 ? 0.212 8.219 0.043 1 98.81 81 THR B N 1
ATOM 1431 C CA . THR B 1 81 ? 1.082 7.293 -0.67 1 98.81 81 THR B CA 1
ATOM 1432 C C . THR B 1 81 ? 0.262 6.328 -1.523 1 98.81 81 THR B C 1
ATOM 1434 O O . THR B 1 81 ? -0.745 5.785 -1.062 1 98.81 81 THR B O 1
ATOM 1437 N N . ASP B 1 82 ? 0.665 6.191 -2.781 1 98.81 82 ASP B N 1
ATOM 1438 C CA . ASP B 1 82 ? 0.218 5.094 -3.631 1 98.81 82 ASP B CA 1
ATOM 1439 C C . ASP B 1 82 ? 1.209 3.932 -3.592 1 98.81 82 ASP B C 1
ATOM 1441 O O . ASP B 1 82 ? 2.412 4.129 -3.77 1 98.81 82 ASP B O 1
ATOM 1445 N N . ILE B 1 83 ? 0.654 2.756 -3.34 1 98.81 83 ILE B N 1
ATOM 1446 C CA . ILE B 1 83 ? 1.497 1.566 -3.289 1 98.81 83 ILE B CA 1
ATOM 1447 C C . ILE B 1 83 ? 0.971 0.52 -4.27 1 98.81 83 ILE B C 1
ATOM 1449 O O . ILE B 1 83 ? -0.227 0.229 -4.293 1 98.81 83 ILE B O 1
ATOM 1453 N N . ARG B 1 84 ? 1.841 0.033 -5.09 1 98.69 84 ARG B N 1
ATOM 1454 C CA . ARG B 1 84 ? 1.606 -1.179 -5.867 1 98.69 84 ARG B CA 1
ATOM 1455 C C . ARG B 1 84 ? 2.479 -2.326 -5.371 1 98.69 84 ARG B C 1
ATOM 1457 O O . ARG B 1 84 ? 3.707 -2.227 -5.375 1 98.69 84 ARG B O 1
ATOM 1464 N N . VAL B 1 85 ? 1.755 -3.371 -4.969 1 98.75 85 VAL B N 1
ATOM 1465 C CA . VAL B 1 85 ? 2.525 -4.445 -4.352 1 98.75 85 VAL B CA 1
ATOM 1466 C C . VAL B 1 85 ? 2.055 -5.793 -4.887 1 98.75 85 VAL B C 1
ATOM 1468 O O . VAL B 1 85 ? 0.868 -5.977 -5.172 1 98.75 85 VAL B O 1
ATOM 1471 N N . GLY B 1 86 ? 3.037 -6.719 -4.98 1 98.5 86 GLY B N 1
ATOM 1472 C CA . GLY B 1 86 ? 2.754 -8.062 -5.469 1 98.5 86 GLY B CA 1
ATOM 1473 C C . GLY B 1 86 ? 3.457 -9.141 -4.668 1 98.5 86 GLY B C 1
ATOM 1474 O O . GLY B 1 86 ? 4.57 -8.938 -4.184 1 98.5 86 GLY B O 1
ATOM 1475 N N . SER B 1 87 ? 2.785 -10.242 -4.539 1 98.5 87 SER B N 1
ATOM 1476 C CA . SER B 1 87 ? 3.371 -11.453 -3.965 1 98.5 87 SER B CA 1
ATOM 1477 C C . SER B 1 87 ? 3.162 -12.656 -4.879 1 98.5 87 SER B C 1
ATOM 1479 O O . SER B 1 87 ? 2.201 -12.695 -5.648 1 98.5 87 SER B O 1
ATOM 1481 N N . ARG B 1 88 ? 4.129 -13.539 -4.758 1 97.69 88 ARG B N 1
ATOM 1482 C CA . ARG B 1 88 ? 4.086 -14.797 -5.5 1 97.69 88 ARG B CA 1
ATOM 1483 C C . ARG B 1 88 ? 4.59 -15.953 -4.645 1 97.69 88 ARG B C 1
ATOM 1485 O O . ARG B 1 88 ? 5.457 -15.766 -3.785 1 97.69 88 ARG B O 1
ATOM 1492 N N . THR B 1 89 ? 4.043 -17.109 -4.953 1 96.94 89 THR B N 1
ATOM 1493 C CA . THR B 1 89 ? 4.465 -18.234 -4.137 1 96.94 89 THR B CA 1
ATOM 1494 C C . THR B 1 89 ? 5.145 -19.297 -5 1 96.94 89 THR B C 1
ATOM 1496 O O . THR B 1 89 ? 5.707 -20.266 -4.477 1 96.94 89 THR B O 1
ATOM 1499 N N . ASP B 1 90 ? 5.133 -19.172 -6.305 1 96.31 90 ASP B N 1
ATOM 1500 C CA . ASP B 1 90 ? 5.73 -20.172 -7.176 1 96.31 90 ASP B CA 1
ATOM 1501 C C . ASP B 1 90 ? 7.219 -19.906 -7.383 1 96.31 90 ASP B C 1
ATOM 1503 O O . ASP B 1 90 ? 7.965 -20.797 -7.805 1 96.31 90 ASP B O 1
ATOM 1507 N N . LYS B 1 91 ? 7.66 -18.656 -7.07 1 93.69 91 LYS B N 1
ATOM 1508 C CA . LYS B 1 91 ? 9.062 -18.266 -7.137 1 93.69 91 LYS B CA 1
ATOM 1509 C C . LYS B 1 91 ? 9.297 -16.953 -6.395 1 93.69 91 LYS B C 1
ATOM 1511 O O . LYS B 1 91 ? 8.352 -16.219 -6.094 1 93.69 91 LYS B O 1
ATOM 1516 N N . VAL B 1 92 ? 10.562 -16.812 -6.078 1 92.31 92 VAL B N 1
ATOM 1517 C CA . VAL B 1 92 ? 11 -15.5 -5.633 1 92.31 92 VAL B CA 1
ATOM 1518 C C . VAL B 1 92 ? 11.508 -14.695 -6.824 1 92.31 92 VAL B C 1
ATOM 1520 O O . VAL B 1 92 ? 12.469 -15.094 -7.484 1 92.31 92 VAL B O 1
ATOM 1523 N N . GLN B 1 93 ? 10.805 -13.672 -7.148 1 92.94 93 GLN B N 1
ATOM 1524 C CA . GLN B 1 93 ? 11.156 -12.828 -8.289 1 92.94 93 GLN B CA 1
ATOM 1525 C C . GLN B 1 93 ? 11.5 -11.406 -7.836 1 92.94 93 GLN B C 1
ATOM 1527 O O . GLN B 1 93 ? 10.68 -10.742 -7.199 1 92.94 93 GLN B O 1
ATOM 1532 N N . SER B 1 94 ? 12.68 -10.984 -8.211 1 96.06 94 SER B N 1
ATOM 1533 C CA . SER B 1 94 ? 13.086 -9.617 -7.906 1 96.06 94 SER B CA 1
ATOM 1534 C C . SER B 1 94 ? 12.484 -8.625 -8.898 1 96.06 94 SER B C 1
ATOM 1536 O O . SER B 1 94 ? 11.984 -9.023 -9.953 1 96.06 94 SER B O 1
ATOM 1538 N N . PHE B 1 95 ? 12.523 -7.324 -8.477 1 96.31 95 PHE B N 1
ATOM 1539 C CA . PHE B 1 95 ? 12.016 -6.332 -9.414 1 96.31 95 PHE B CA 1
ATOM 1540 C C . PHE B 1 95 ? 12.891 -6.254 -10.656 1 96.31 95 PHE B C 1
ATOM 1542 O O . PHE B 1 95 ? 12.406 -5.977 -11.75 1 96.31 95 PHE B O 1
ATOM 1549 N N . GLU B 1 96 ? 14.203 -6.535 -10.562 1 96 96 GLU B N 1
ATOM 1550 C CA . GLU B 1 96 ? 15.07 -6.582 -11.734 1 96 96 GLU B CA 1
ATOM 1551 C C . GLU B 1 96 ? 14.688 -7.734 -12.656 1 96 96 GLU B C 1
ATOM 1553 O O . GLU B 1 96 ? 14.719 -7.594 -13.883 1 96 96 GLU B O 1
ATOM 1558 N N . ASP B 1 97 ? 14.422 -8.859 -12.062 1 95.75 97 ASP B N 1
ATOM 1559 C CA . ASP B 1 97 ? 14.023 -10.031 -12.836 1 95.75 97 ASP B CA 1
ATOM 1560 C C . ASP B 1 97 ? 12.828 -9.703 -13.734 1 95.75 97 ASP B C 1
ATOM 1562 O O . ASP B 1 97 ? 12.75 -10.164 -14.875 1 95.75 97 ASP B O 1
ATOM 1566 N N . LYS B 1 98 ? 11.883 -8.953 -13.227 1 94.25 98 LYS B N 1
ATOM 1567 C CA . LYS B 1 98 ? 10.68 -8.586 -13.969 1 94.25 98 LYS B CA 1
ATOM 1568 C C . LYS B 1 98 ? 11.039 -7.852 -15.258 1 94.25 98 LYS B C 1
ATOM 1570 O O . LYS B 1 98 ? 10.516 -8.18 -16.328 1 94.25 98 LYS B O 1
ATOM 1575 N N . VAL B 1 99 ? 11.945 -6.91 -15.156 1 95.19 99 VAL B N 1
ATOM 1576 C CA . VAL B 1 99 ? 12.352 -6.102 -16.297 1 95.19 99 VAL B CA 1
ATOM 1577 C C . VAL B 1 99 ? 13.203 -6.941 -17.25 1 95.19 99 VAL B C 1
ATOM 1579 O O . VAL B 1 99 ? 12.992 -6.922 -18.469 1 95.19 99 VAL B O 1
ATOM 1582 N N . THR B 1 100 ? 14.133 -7.734 -16.688 1 95.44 100 THR B N 1
ATOM 1583 C CA . THR B 1 100 ? 15.047 -8.562 -17.453 1 95.44 100 THR B CA 1
ATOM 1584 C C . THR B 1 100 ? 14.281 -9.555 -18.328 1 95.44 100 THR B C 1
ATOM 1586 O O . THR B 1 100 ? 14.633 -9.766 -19.484 1 95.44 100 THR B O 1
ATOM 1589 N N . LYS B 1 101 ? 13.328 -10.219 -17.812 1 94.56 101 LYS B N 1
ATOM 1590 C CA . LYS B 1 101 ? 12.516 -11.172 -18.547 1 94.56 101 LYS B CA 1
ATOM 1591 C C . LYS B 1 101 ? 11.891 -10.523 -19.781 1 94.56 101 LYS B C 1
ATOM 1593 O O . LYS B 1 101 ? 11.883 -11.109 -20.859 1 94.56 101 LYS B O 1
ATOM 1598 N N . VAL B 1 102 ? 11.398 -9.266 -19.719 1 95.94 102 VAL B N 1
ATOM 1599 C CA . VAL B 1 102 ? 10.797 -8.555 -20.844 1 95.94 102 VAL B CA 1
ATOM 1600 C C . VAL B 1 102 ? 11.867 -8.234 -21.875 1 95.94 102 VAL B C 1
ATOM 1602 O O . VAL B 1 102 ? 11.648 -8.383 -23.078 1 95.94 102 VAL B O 1
ATOM 1605 N N . HIS B 1 103 ? 12.984 -7.805 -21.344 1 95.62 103 HIS B N 1
ATOM 1606 C CA . HIS B 1 103 ? 14.086 -7.516 -22.25 1 95.62 103 HIS B CA 1
ATOM 1607 C C . HIS B 1 103 ? 14.484 -8.758 -23.062 1 95.62 103 HIS B C 1
ATOM 1609 O O . HIS B 1 103 ? 14.758 -8.664 -24.25 1 95.62 103 HIS B O 1
ATOM 1615 N N . LYS B 1 104 ? 14.555 -9.898 -22.391 1 96.06 104 LYS B N 1
ATOM 1616 C CA . LYS B 1 104 ? 14.875 -11.156 -23.062 1 96.06 104 LYS B CA 1
ATOM 1617 C C . LYS B 1 104 ? 13.859 -11.461 -24.156 1 96.06 104 LYS B C 1
ATOM 1619 O O . LYS B 1 104 ? 14.227 -11.836 -25.281 1 96.06 104 LYS B O 1
ATOM 1624 N N . ILE B 1 105 ? 12.617 -11.258 -23.938 1 95.69 105 ILE B N 1
ATOM 1625 C CA . ILE B 1 105 ? 11.555 -11.484 -24.906 1 95.69 105 ILE B CA 1
ATOM 1626 C C . ILE B 1 105 ? 11.719 -10.531 -26.094 1 95.69 105 ILE B C 1
ATOM 1628 O O . ILE B 1 105 ? 11.484 -10.914 -27.25 1 95.69 105 ILE B O 1
ATOM 1632 N N . LEU B 1 106 ? 12.203 -9.297 -25.766 1 95.81 106 LEU B N 1
ATOM 1633 C CA . LEU B 1 106 ? 12.375 -8.273 -26.781 1 95.81 106 LEU B CA 1
ATOM 1634 C C . LEU B 1 106 ? 13.688 -8.469 -27.547 1 95.81 106 LEU B C 1
ATOM 1636 O O . LEU B 1 106 ? 13.945 -7.789 -28.531 1 95.81 106 LEU B O 1
ATOM 1640 N N . GLY B 1 107 ? 14.398 -9.359 -27.141 1 92.56 107 GLY B N 1
ATOM 1641 C CA . GLY B 1 107 ? 15.695 -9.594 -27.766 1 92.56 107 GLY B CA 1
ATOM 1642 C C . GLY B 1 107 ? 16.719 -8.539 -27.406 1 92.56 107 GLY B C 1
ATOM 1643 O O . GLY B 1 107 ? 17.609 -8.227 -28.203 1 92.56 107 GLY B O 1
ATOM 1644 N N . LYS B 1 108 ? 16.375 -7.887 -26.469 1 78.62 108 LYS B N 1
ATOM 1645 C CA . LYS B 1 108 ? 17.25 -6.789 -26.062 1 78.62 108 LYS B CA 1
ATOM 1646 C C . LYS B 1 108 ? 18.234 -7.238 -24.984 1 78.62 108 LYS B C 1
ATOM 1648 O O . LYS B 1 108 ? 18.875 -6.41 -24.344 1 78.62 108 LYS B O 1
ATOM 16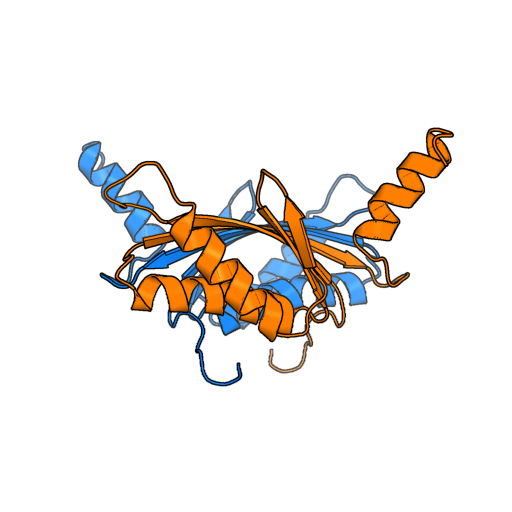53 N N . ASP B 1 109 ? 18.625 -8.508 -24.844 1 65.81 109 ASP B N 1
ATOM 1654 C CA . ASP B 1 109 ? 19.672 -8.922 -23.906 1 65.81 109 ASP B CA 1
ATOM 1655 C C . ASP B 1 109 ? 21.062 -8.578 -24.453 1 65.81 109 ASP B C 1
ATOM 1657 O O . ASP B 1 109 ? 21.266 -8.562 -25.672 1 65.81 109 ASP B O 1
#

Foldseek 3Di:
DPPDDAAQKKKKWKAKDQPPDPDPDCPVLLVVLVVLVVPLPWDWDDDPRTMMTMGGPVSVVVSVVVSVVVVVVVPRPDMDMDMDMDDDDVDDADPVNVVVVVCVVVVND/DPPDDAAQKKKKWKAKDQPPDPDPDCPVLLVVLVVLVVPLPWDWDDDPRTMMTMGGPVSVVVSVVVSVVVVVVVPRPDMDMDMDMDDDDVDDADPVNVVVVVCVVVVND

Organism: Penicillium patulum (NCBI:txid5078)

Radius of gyration: 18.04 Å; Cα contacts (8 Å, |Δi|>4): 354; chains: 2; bounding box: 46×48×44 Å

Sequence (218 aa):
MSSIPTPAHCVADFCLVPIGTSSPSVANEVADIQRLIETCGLKYSMHSAGTTVEGSWDQVHQVIGQAHTILHQKGIVRIHTDIRVGSRTDKVQSFEDKVTKVHKILGKDMSSIPTPAHCVADFCLVPIGTSSPSVANEVADIQRLIETCGLKYSMHSAGTTVEGSWDQVHQVIGQAHTILHQKGIVRIHTDIRVGSRTDKVQSFEDKVTKVHKILGKD